Protein AF-A0A382LAE1-F1 (afdb_monomer_lite)

Organism: NCBI:txid408172

Radius of gyration: 25.92 Å; chains: 1; bounding box: 60×36×76 Å

Secondary structure (DSSP, 8-state):
----TT-----BPPPHHHHHHHHHHT-S---HHHHHHHHHHHHHHHHHHHHHHHHHHHHHHHHHHHHHTTT----TTTHHHHHHHHHHHHHHHHHHHHHHHHHHHHHHHHTTTTT---GGGTS--GGGG-HHHHHHHHTSHHHHHHHHHHHHHHHHHHHHHHHHHHHHHT-GGGTS---HHHHHHHHHHHHHHHHHHHHHHHHHHHHHHHHHHHHHHHHHH-B-HHHH-

Structure (mmCIF, N/CA/C/O backbone):
data_AF-A0A382LAE1-F1
#
_entry.id   AF-A0A382LAE1-F1
#
loop_
_atom_site.group_PDB
_atom_site.id
_atom_site.type_symbol
_atom_site.label_atom_id
_atom_site.label_alt_id
_atom_site.label_comp_id
_atom_site.label_asym_id
_atom_site.label_entity_id
_atom_site.label_seq_id
_atom_site.pdbx_PDB_ins_code
_atom_site.Cartn_x
_atom_site.Cartn_y
_atom_site.Cartn_z
_atom_site.occupancy
_atom_site.B_iso_or_equiv
_atom_site.auth_seq_id
_atom_site.auth_comp_id
_atom_site.auth_asym_id
_atom_site.auth_atom_id
_atom_site.pdbx_PDB_model_num
ATOM 1 N N . MET A 1 1 ? -14.286 -10.670 26.400 1.00 38.22 1 MET A N 1
ATOM 2 C CA . MET A 1 1 ? -15.029 -10.085 27.528 1.00 38.22 1 MET A CA 1
ATOM 3 C C . MET A 1 1 ? -14.146 -10.282 28.737 1.00 38.22 1 MET A C 1
ATOM 5 O O . MET A 1 1 ? -13.854 -11.423 29.058 1.00 38.22 1 MET A O 1
ATOM 9 N N . ALA A 1 2 ? -13.558 -9.203 29.247 1.00 36.34 2 ALA A N 1
ATOM 10 C CA . ALA A 1 2 ? -12.743 -9.267 30.450 1.00 36.34 2 ALA A CA 1
ATOM 11 C C . ALA A 1 2 ? -13.703 -9.162 31.636 1.00 36.34 2 ALA A C 1
ATOM 13 O O . ALA A 1 2 ? -14.324 -8.116 31.811 1.00 36.34 2 ALA A O 1
ATOM 14 N N . GLU A 1 3 ? -13.867 -10.259 32.371 1.00 34.28 3 GLU A N 1
ATOM 15 C CA . GLU A 1 3 ? -14.441 -10.235 33.714 1.00 34.28 3 GLU A CA 1
ATOM 16 C C . GLU A 1 3 ? -13.565 -9.306 34.562 1.00 34.28 3 GLU A C 1
ATOM 18 O O . GLU A 1 3 ? -12.374 -9.552 34.754 1.00 34.28 3 GLU A O 1
ATOM 23 N N . SER A 1 4 ? -14.131 -8.178 34.979 1.00 37.47 4 SER A N 1
ATOM 24 C CA . SER A 1 4 ? -13.584 -7.343 36.040 1.00 37.47 4 SER A CA 1
ATOM 25 C C . SER A 1 4 ? -13.563 -8.162 37.334 1.00 37.47 4 SER A C 1
ATOM 27 O O . SER A 1 4 ? -14.533 -8.854 37.638 1.00 37.47 4 SER A O 1
ATOM 29 N N . GLU A 1 5 ? -12.492 -8.038 38.123 1.00 44.88 5 GLU A N 1
ATOM 30 C CA . GLU A 1 5 ? -12.292 -8.689 39.435 1.00 44.88 5 GLU A CA 1
ATOM 31 C C . GLU A 1 5 ? -13.383 -8.364 40.489 1.00 44.88 5 GLU A C 1
ATOM 33 O O . GLU A 1 5 ? -13.309 -8.830 41.622 1.00 44.88 5 GLU A O 1
ATOM 38 N N . SER A 1 6 ? -14.428 -7.610 40.126 1.00 45.50 6 SER A N 1
ATOM 39 C CA . SER A 1 6 ? -15.572 -7.247 40.969 1.00 45.50 6 SER A CA 1
ATOM 40 C C . SER A 1 6 ? -16.949 -7.643 40.410 1.00 45.50 6 SER A C 1
ATOM 42 O O . SER A 1 6 ? -17.958 -7.330 41.038 1.00 45.50 6 SER A O 1
ATOM 44 N N . GLY A 1 7 ? -17.044 -8.305 39.246 1.00 56.78 7 GLY A N 1
ATOM 45 C CA . GLY A 1 7 ? -18.327 -8.745 38.664 1.00 56.78 7 GLY A CA 1
ATOM 46 C C . GLY A 1 7 ? -19.319 -7.621 38.312 1.00 56.78 7 GLY A C 1
ATOM 47 O O . GLY A 1 7 ? -20.436 -7.903 37.885 1.00 56.78 7 GLY A O 1
ATOM 48 N N . GLN A 1 8 ? -18.937 -6.352 38.477 1.00 63.16 8 GLN A N 1
ATOM 49 C CA . GLN A 1 8 ? -19.762 -5.208 38.104 1.00 63.16 8 GLN A CA 1
ATOM 50 C C . GLN A 1 8 ? -19.624 -4.903 36.614 1.00 63.16 8 GLN A C 1
ATOM 52 O O . GLN A 1 8 ? -18.512 -4.766 36.091 1.00 63.16 8 GLN A O 1
ATOM 57 N N . GLU A 1 9 ? -20.770 -4.759 35.948 1.00 74.31 9 GLU A N 1
ATOM 58 C CA . GLU A 1 9 ? -20.835 -4.319 34.561 1.00 74.31 9 GLU A CA 1
ATOM 59 C C . GLU A 1 9 ? -20.343 -2.872 34.428 1.00 74.31 9 GLU A C 1
ATOM 61 O O . GLU A 1 9 ? -20.657 -1.992 35.231 1.00 74.31 9 GLU A O 1
ATOM 66 N N . LYS A 1 10 ? -19.541 -2.629 33.390 1.00 78.94 10 LYS A N 1
ATOM 67 C CA . LYS A 1 10 ? -19.091 -1.291 33.007 1.00 78.94 10 LYS A CA 1
ATOM 68 C C . LYS A 1 10 ? -20.228 -0.595 32.265 1.00 78.94 10 LYS A C 1
ATOM 70 O O . LYS A 1 10 ? -20.494 -0.947 31.118 1.00 78.94 10 LYS A O 1
ATOM 75 N N . THR A 1 11 ? -20.894 0.355 32.910 1.00 81.56 11 THR A N 1
ATOM 76 C CA . THR A 1 11 ? -22.046 1.085 32.347 1.00 81.56 11 THR A CA 1
ATOM 77 C C . THR A 1 11 ? -21.816 2.589 32.252 1.00 81.56 11 THR A C 1
ATOM 79 O O . THR A 1 11 ? -22.552 3.269 31.545 1.00 81.56 11 THR A O 1
ATOM 82 N N . GLU A 1 12 ? -20.804 3.117 32.940 1.00 85.44 12 GLU A N 1
ATOM 83 C CA . GLU A 1 12 ? -20.573 4.556 33.057 1.00 85.44 12 GLU A CA 1
ATOM 84 C C . GLU A 1 12 ? -19.637 5.077 31.963 1.00 85.44 12 GLU A C 1
ATOM 86 O O . GLU A 1 12 ? -18.689 4.402 31.541 1.00 85.44 12 GLU A O 1
ATOM 91 N N . MET A 1 13 ? -19.878 6.311 31.512 1.00 85.31 13 MET A N 1
ATOM 92 C CA . MET A 1 13 ? -19.036 6.955 30.502 1.00 85.31 13 MET A CA 1
ATOM 93 C C . MET A 1 13 ? -17.626 7.249 31.052 1.00 85.31 13 MET A C 1
ATOM 95 O O . MET A 1 13 ? -17.486 7.632 32.215 1.00 85.31 13 MET A O 1
ATOM 99 N N . PRO A 1 14 ? -16.564 7.101 30.235 1.00 86.31 14 PRO A N 1
ATOM 100 C CA . PRO A 1 14 ? -15.199 7.404 30.658 1.00 86.31 14 PRO A CA 1
ATOM 101 C C . PRO A 1 14 ? -15.016 8.888 30.992 1.00 86.31 14 PRO A C 1
ATOM 103 O O . PRO A 1 14 ? -15.446 9.768 30.248 1.00 86.31 14 PRO A O 1
ATOM 106 N N . THR A 1 15 ? -14.317 9.175 32.092 1.00 88.31 15 THR A N 1
ATOM 107 C CA . THR A 1 15 ? -13.939 10.543 32.466 1.00 88.31 15 THR A CA 1
ATOM 108 C C . THR A 1 15 ? -12.831 11.070 31.542 1.00 88.31 15 THR A C 1
ATOM 110 O O . THR A 1 15 ? -12.072 10.274 30.975 1.00 88.31 15 THR A O 1
ATOM 113 N N . PRO A 1 16 ? -12.650 12.403 31.422 1.00 86.38 16 PRO A N 1
ATOM 114 C CA . PRO A 1 16 ? -11.560 12.984 30.630 1.00 86.38 16 PRO A CA 1
ATOM 115 C C . PRO A 1 16 ? -10.176 12.465 31.038 1.00 86.38 16 PRO A C 1
ATOM 117 O O . PRO A 1 16 ? -9.337 12.195 30.181 1.00 86.38 16 PRO A O 1
ATOM 120 N N . LYS A 1 17 ? -9.966 12.252 32.344 1.00 85.31 17 LYS A N 1
ATOM 121 C CA . LYS A 1 17 ? -8.725 11.694 32.890 1.00 85.31 17 LYS A CA 1
ATOM 122 C C . LYS A 1 17 ? -8.475 10.266 32.394 1.00 85.31 17 LYS A C 1
ATOM 124 O O . LYS A 1 17 ? -7.379 9.974 31.931 1.00 85.31 17 LYS A O 1
ATOM 129 N N . ARG A 1 18 ? -9.496 9.400 32.401 1.00 84.25 18 ARG A N 1
ATOM 130 C CA . ARG A 1 18 ? -9.374 8.032 31.875 1.00 84.25 18 ARG A CA 1
ATOM 131 C C . ARG A 1 18 ? -9.114 8.010 30.374 1.00 84.25 18 ARG A C 1
ATOM 133 O O . ARG A 1 18 ? -8.294 7.222 29.919 1.00 84.25 18 ARG A O 1
ATOM 140 N N . LEU A 1 19 ? -9.781 8.867 29.598 1.00 84.69 19 LEU A N 1
ATOM 141 C CA . LEU A 1 19 ? -9.508 8.979 28.161 1.00 84.69 19 LEU A CA 1
ATOM 142 C C . LEU A 1 19 ? -8.048 9.369 27.908 1.00 84.69 19 LEU A C 1
ATOM 144 O O . LEU A 1 19 ? -7.397 8.761 27.062 1.00 84.69 19 LEU A O 1
ATOM 148 N N . GLN A 1 20 ? -7.518 10.322 28.674 1.00 83.50 20 GLN A N 1
ATOM 149 C CA . GLN A 1 20 ? -6.115 10.715 28.582 1.00 83.50 20 GLN A CA 1
ATOM 150 C C . GLN A 1 20 ? -5.169 9.566 28.962 1.00 83.50 20 GLN A C 1
ATOM 152 O O . GLN A 1 20 ? -4.228 9.292 28.223 1.00 83.50 20 GLN A O 1
ATOM 157 N N . GLU A 1 21 ? -5.442 8.837 30.046 1.00 84.50 21 GLU A N 1
ATOM 158 C CA . GLU A 1 21 ? -4.648 7.668 30.456 1.00 84.50 21 GLU A CA 1
ATOM 159 C C . GLU A 1 21 ? -4.665 6.548 29.403 1.00 84.50 21 GLU A C 1
ATOM 161 O O . GLU A 1 21 ? -3.624 5.959 29.096 1.00 84.50 21 GLU A O 1
ATOM 166 N N . LEU A 1 22 ? -5.825 6.276 28.796 1.00 83.31 22 LEU A N 1
ATOM 167 C CA . LEU A 1 22 ? -5.959 5.311 27.704 1.00 83.31 22 LEU A CA 1
ATOM 168 C C . LEU A 1 22 ? -5.118 5.739 26.496 1.00 83.31 22 LEU A C 1
ATOM 170 O O . LEU A 1 22 ? -4.340 4.933 25.982 1.00 83.31 22 LEU A O 1
ATOM 174 N N . MET A 1 23 ? -5.170 7.014 26.109 1.00 80.75 23 MET A N 1
ATOM 175 C CA . MET A 1 23 ? -4.336 7.553 25.030 1.00 80.75 23 MET A CA 1
ATOM 176 C C . MET A 1 23 ? -2.832 7.486 25.357 1.00 80.75 23 MET A C 1
ATOM 178 O O . MET A 1 23 ? -2.045 7.016 24.533 1.00 80.75 23 MET A O 1
ATOM 182 N N . GLU A 1 24 ? -2.425 7.848 26.577 1.00 81.56 24 GLU A N 1
ATOM 183 C CA . GLU A 1 24 ? -1.039 7.741 27.067 1.00 81.56 24 GLU A CA 1
ATOM 184 C C . GLU A 1 24 ? -0.532 6.300 27.181 1.00 81.56 24 GLU A C 1
ATOM 186 O O . GLU A 1 24 ? 0.678 6.066 27.191 1.00 81.56 24 GLU A O 1
ATOM 191 N N . SER A 1 25 ? -1.435 5.327 27.280 1.00 78.88 25 SER A N 1
ATOM 192 C CA . SER A 1 25 ? -1.111 3.898 27.246 1.00 78.88 25 SER A CA 1
ATOM 193 C C . SER A 1 25 ? -1.121 3.307 25.827 1.00 78.88 25 SER A C 1
ATOM 195 O O . SER A 1 25 ? -0.697 2.165 25.631 1.00 78.88 25 SER A O 1
ATOM 197 N N . GLY A 1 26 ? -1.558 4.087 24.830 1.00 79.12 26 GLY A N 1
ATOM 198 C CA . GLY A 1 26 ? -1.634 3.697 23.419 1.00 79.12 26 GLY A CA 1
ATOM 199 C C . GLY A 1 26 ? -2.894 2.907 23.081 1.00 79.12 26 GLY A C 1
ATOM 200 O O . GLY A 1 26 ? -2.942 2.224 22.058 1.00 79.12 26 GLY A O 1
ATOM 201 N N . GLN A 1 27 ? -3.899 2.965 23.952 1.00 79.88 27 GLN A N 1
ATOM 202 C CA . GLN A 1 27 ? -5.186 2.318 23.773 1.00 79.88 27 GLN A CA 1
ATOM 203 C C . GLN A 1 27 ? -6.148 3.293 23.089 1.00 79.88 27 GLN A C 1
ATOM 205 O O . GLN A 1 27 ? -6.765 4.149 23.717 1.00 79.88 27 GLN A O 1
ATOM 210 N N . PHE A 1 28 ? -6.238 3.167 21.770 1.00 81.38 28 PHE A N 1
ATOM 211 C CA . PHE A 1 28 ? -7.168 3.899 20.916 1.00 81.38 28 PHE A CA 1
ATOM 212 C C . PHE A 1 28 ? -7.685 2.981 19.805 1.00 81.38 28 PHE A C 1
ATOM 214 O O . PHE A 1 28 ? -7.092 1.936 19.515 1.00 81.38 28 PHE A O 1
ATOM 221 N N . ALA A 1 29 ? -8.790 3.373 19.168 1.00 80.94 29 ALA A N 1
ATOM 222 C CA . ALA A 1 29 ? -9.348 2.645 18.037 1.00 80.94 29 ALA A CA 1
ATOM 223 C C . ALA A 1 29 ? -8.331 2.598 16.884 1.00 80.94 29 ALA A C 1
ATOM 225 O O . ALA A 1 29 ? -8.033 3.619 16.263 1.00 80.94 29 ALA A O 1
ATOM 226 N N . LYS A 1 30 ? -7.796 1.405 16.606 1.00 82.44 30 LYS A N 1
ATOM 227 C CA . LYS A 1 30 ? -6.840 1.173 15.523 1.00 82.44 30 LYS A CA 1
ATOM 228 C C . LYS A 1 30 ? -7.378 0.114 14.566 1.00 82.44 30 LYS A C 1
ATOM 230 O O . LYS A 1 30 ? -7.494 -1.056 14.928 1.00 82.44 30 LYS A O 1
ATOM 235 N N . SER A 1 31 ? -7.674 0.534 13.343 1.00 88.25 31 SER A N 1
ATOM 236 C CA . SER A 1 31 ? -8.014 -0.330 12.220 1.00 88.25 31 SER A CA 1
ATOM 237 C C . SER A 1 31 ? -6.754 -0.639 11.398 1.00 88.25 31 SER A C 1
ATOM 239 O O . SER A 1 31 ? -6.125 0.279 10.856 1.00 88.25 31 SER A O 1
ATOM 241 N N . PRO A 1 32 ? -6.359 -1.919 11.268 1.00 86.12 32 PRO A N 1
ATOM 242 C CA . PRO A 1 32 ? -5.283 -2.301 10.355 1.00 86.12 32 PRO A CA 1
ATOM 243 C C . PRO A 1 32 ? -5.644 -2.011 8.889 1.00 86.12 32 PRO A C 1
ATOM 245 O O . PRO A 1 32 ? -4.761 -1.712 8.091 1.00 86.12 32 PRO A O 1
ATOM 248 N N . GLU A 1 33 ? -6.932 -2.034 8.543 1.00 92.25 33 GLU A N 1
ATOM 249 C CA . GLU A 1 33 ? -7.405 -1.860 7.166 1.00 92.25 33 GLU A CA 1
ATOM 250 C C . GLU A 1 33 ? -7.222 -0.429 6.657 1.00 92.25 33 GLU A C 1
ATOM 252 O O . GLU A 1 33 ? -6.882 -0.233 5.491 1.00 92.25 33 GLU A O 1
ATOM 257 N N . ILE A 1 34 ? -7.345 0.572 7.537 1.00 92.62 34 ILE A N 1
ATOM 258 C CA . ILE A 1 34 ? -7.019 1.966 7.200 1.00 92.62 34 ILE A CA 1
ATOM 259 C C . ILE A 1 34 ? -5.576 2.075 6.702 1.00 92.62 34 ILE A C 1
ATOM 261 O O . ILE A 1 34 ? -5.315 2.738 5.700 1.00 92.62 34 ILE A O 1
ATOM 265 N N . GLN A 1 35 ? -4.629 1.406 7.365 1.00 92.19 35 GLN A N 1
ATOM 266 C CA . GLN A 1 35 ? -3.222 1.472 6.972 1.00 92.19 35 GLN A CA 1
ATOM 267 C C . GLN A 1 35 ? -3.000 0.872 5.577 1.00 92.19 35 GLN A C 1
ATOM 269 O O . GLN A 1 35 ? -2.258 1.441 4.776 1.00 92.19 35 GLN A O 1
ATOM 274 N N . THR A 1 36 ? -3.690 -0.225 5.260 1.00 93.19 36 THR A N 1
ATOM 275 C CA . THR A 1 36 ? -3.665 -0.832 3.924 1.00 93.19 36 THR A CA 1
ATOM 276 C C . THR A 1 36 ? -4.250 0.101 2.862 1.00 93.19 36 THR A C 1
ATOM 278 O O . THR A 1 36 ? -3.655 0.252 1.797 1.00 93.19 36 THR A O 1
ATOM 281 N N . VAL A 1 37 ? -5.368 0.781 3.149 1.00 95.50 37 VAL A N 1
ATOM 282 C CA . VAL A 1 37 ? -5.977 1.765 2.233 1.00 95.50 37 VAL A CA 1
ATOM 283 C C . VAL A 1 37 ? -5.017 2.910 1.926 1.00 95.50 37 VAL A C 1
ATOM 285 O O . VAL A 1 37 ? -4.823 3.238 0.757 1.00 95.50 37 VAL A O 1
ATOM 288 N N . PHE A 1 38 ? -4.379 3.491 2.946 1.00 95.00 38 PHE A N 1
ATOM 289 C CA . PHE A 1 38 ? -3.389 4.552 2.736 1.00 95.00 38 PHE A CA 1
ATOM 290 C C . PHE A 1 38 ? -2.202 4.064 1.906 1.00 95.00 38 PHE A C 1
ATOM 292 O O . PHE A 1 38 ? -1.750 4.784 1.019 1.00 95.00 38 PHE A O 1
ATOM 299 N N . LEU A 1 39 ? -1.712 2.845 2.155 1.00 94.75 39 LEU A N 1
ATOM 300 C CA . LEU A 1 39 ? -0.584 2.279 1.415 1.00 94.75 39 LEU A CA 1
ATOM 301 C C . LEU A 1 39 ? -0.911 2.086 -0.068 1.00 94.75 39 LEU A C 1
ATOM 303 O O . LEU A 1 39 ? -0.150 2.535 -0.923 1.00 94.75 39 LEU A O 1
ATOM 307 N N . ILE A 1 40 ? -2.054 1.467 -0.373 1.00 94.62 40 ILE A N 1
ATOM 308 C CA . ILE A 1 40 ? -2.496 1.251 -1.756 1.00 94.62 40 ILE A CA 1
ATOM 309 C C . ILE A 1 40 ? -2.797 2.595 -2.430 1.00 94.62 40 ILE A C 1
ATOM 311 O O . ILE A 1 40 ? -2.360 2.823 -3.553 1.00 94.62 40 ILE A O 1
ATOM 315 N N . GLY A 1 41 ? -3.496 3.504 -1.744 1.00 95.12 41 GLY A N 1
ATOM 316 C CA . GLY A 1 41 ? -3.880 4.809 -2.284 1.00 95.12 41 GLY A CA 1
ATOM 317 C C . GLY A 1 41 ? -2.682 5.701 -2.607 1.00 95.12 41 GLY A C 1
ATOM 318 O O . GLY A 1 41 ? -2.582 6.218 -3.718 1.00 95.12 41 GLY A O 1
ATOM 319 N N . MET A 1 42 ? -1.735 5.839 -1.677 1.00 94.50 42 MET A N 1
ATOM 320 C CA . MET A 1 42 ? -0.508 6.608 -1.915 1.00 94.50 42 MET A CA 1
ATOM 321 C C . MET A 1 42 ? 0.406 5.926 -2.929 1.00 94.50 42 MET A C 1
ATOM 323 O O . MET A 1 42 ? 1.033 6.618 -3.725 1.00 94.50 42 MET A O 1
ATOM 327 N N . GLY A 1 43 ? 0.478 4.591 -2.926 1.00 92.69 43 GLY A N 1
ATOM 328 C CA . GLY A 1 43 ? 1.223 3.835 -3.930 1.00 92.69 43 GLY A CA 1
ATOM 329 C C . GLY A 1 43 ? 0.676 4.075 -5.336 1.00 92.69 43 GLY A C 1
ATOM 330 O O . GLY A 1 43 ? 1.440 4.375 -6.249 1.00 92.69 43 GLY A O 1
ATOM 331 N N . LEU A 1 44 ? -0.649 4.034 -5.495 1.00 93.06 44 LEU A N 1
ATOM 332 C CA . LEU A 1 44 ? -1.324 4.334 -6.754 1.00 93.06 44 LEU A CA 1
ATOM 333 C C . LEU A 1 44 ? -1.103 5.788 -7.188 1.00 93.06 44 LEU A C 1
ATOM 335 O O . LEU A 1 44 ? -0.782 6.034 -8.348 1.00 93.06 44 LEU A O 1
ATOM 339 N N . LEU A 1 45 ? -1.239 6.752 -6.276 1.00 93.75 45 LEU A N 1
ATOM 340 C CA . LEU A 1 45 ? -0.999 8.168 -6.567 1.00 93.75 45 LEU A CA 1
ATOM 341 C C . LEU A 1 45 ? 0.456 8.409 -6.991 1.00 93.75 45 LEU A C 1
ATOM 343 O O . LEU A 1 45 ? 0.705 9.034 -8.018 1.00 93.75 45 LEU A O 1
ATOM 347 N N . ALA A 1 46 ? 1.419 7.863 -6.245 1.00 92.62 46 ALA A N 1
ATOM 348 C CA . ALA A 1 46 ? 2.836 7.981 -6.571 1.00 92.62 46 ALA A CA 1
ATOM 349 C C . ALA A 1 46 ? 3.146 7.350 -7.934 1.00 92.62 46 ALA A C 1
ATOM 351 O O . ALA A 1 46 ? 3.793 7.984 -8.764 1.00 92.62 46 ALA A O 1
ATOM 352 N N . LEU A 1 47 ? 2.646 6.137 -8.194 1.00 90.06 47 LEU A N 1
ATOM 353 C CA . LEU A 1 47 ? 2.843 5.455 -9.472 1.00 90.06 47 LEU A CA 1
ATOM 354 C C . LEU A 1 47 ? 2.216 6.224 -10.630 1.00 90.06 47 LEU A C 1
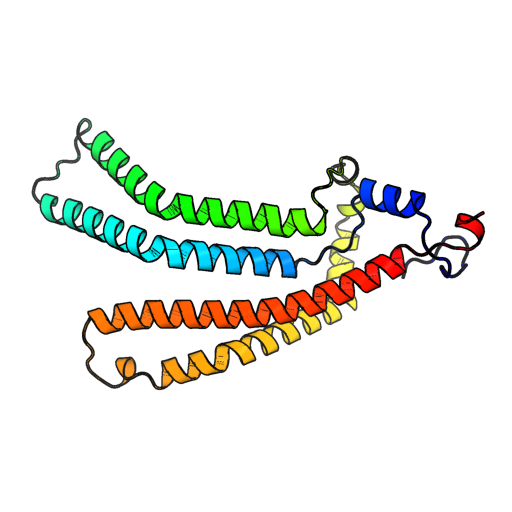ATOM 356 O O . LEU A 1 47 ? 2.896 6.456 -11.618 1.00 90.06 47 LEU A O 1
ATOM 360 N N . THR A 1 48 ? 0.961 6.656 -10.520 1.00 90.94 48 THR A N 1
ATOM 361 C CA . THR A 1 48 ? 0.263 7.367 -11.607 1.00 90.94 48 THR A CA 1
ATOM 362 C C . THR A 1 48 ? 0.916 8.706 -11.940 1.00 90.94 48 THR A C 1
ATOM 364 O O . THR A 1 48 ? 1.119 9.005 -13.115 1.00 90.94 48 THR A O 1
ATOM 367 N N . MET A 1 49 ? 1.325 9.484 -10.932 1.00 92.56 49 MET A N 1
ATOM 368 C CA . MET A 1 49 ? 2.018 10.758 -11.154 1.00 92.56 49 MET A CA 1
ATOM 369 C C . MET A 1 49 ? 3.439 10.572 -11.700 1.00 92.56 49 MET A C 1
ATOM 371 O O . MET A 1 49 ? 3.900 11.388 -12.495 1.00 92.56 49 MET A O 1
ATOM 375 N N . MET A 1 50 ? 4.143 9.517 -11.283 1.00 93.19 50 MET A N 1
ATOM 376 C CA . MET A 1 50 ? 5.540 9.278 -11.665 1.00 93.19 50 MET A CA 1
ATOM 377 C C . MET A 1 50 ? 5.700 8.390 -12.894 1.00 93.19 50 MET A C 1
ATOM 379 O O . MET A 1 50 ? 6.798 8.341 -13.443 1.00 93.19 50 MET A O 1
ATOM 383 N N . MET A 1 51 ? 4.642 7.725 -13.367 1.00 89.81 51 MET A N 1
ATOM 384 C CA . MET A 1 51 ? 4.702 6.805 -14.508 1.00 89.81 51 MET A CA 1
ATOM 385 C C . MET A 1 51 ? 5.342 7.438 -15.754 1.00 89.81 51 MET A C 1
ATOM 387 O O . MET A 1 51 ? 6.230 6.805 -16.326 1.00 89.81 51 MET A O 1
ATOM 391 N N . PRO A 1 52 ? 4.999 8.679 -16.169 1.00 91.19 52 PRO A N 1
ATOM 392 C CA . PRO A 1 52 ? 5.634 9.296 -17.337 1.00 91.19 52 PRO A CA 1
ATOM 393 C C . PRO A 1 52 ? 7.146 9.498 -17.146 1.00 91.19 52 PRO A C 1
ATOM 395 O O . PRO A 1 52 ? 7.944 9.240 -18.052 1.00 91.19 52 PRO A O 1
ATOM 398 N N . THR A 1 53 ? 7.560 9.908 -15.946 1.00 93.88 53 THR A N 1
ATOM 399 C CA . THR A 1 53 ? 8.972 10.085 -15.583 1.00 93.88 53 THR A CA 1
ATOM 400 C C . THR A 1 53 ? 9.704 8.747 -15.546 1.00 93.88 53 THR A C 1
ATOM 402 O O . THR A 1 53 ? 10.774 8.621 -16.133 1.00 93.88 53 THR A O 1
ATOM 405 N N . ILE A 1 54 ? 9.118 7.724 -14.922 1.00 92.31 54 ILE A N 1
ATOM 406 C CA . ILE A 1 54 ? 9.673 6.366 -14.865 1.00 92.31 54 ILE A CA 1
ATOM 407 C C . ILE A 1 54 ? 9.859 5.816 -16.281 1.00 92.31 54 ILE A C 1
ATOM 409 O O . ILE A 1 54 ? 10.954 5.385 -16.631 1.00 92.31 54 ILE A O 1
ATOM 413 N N . MET A 1 55 ? 8.827 5.892 -17.126 1.00 90.00 55 MET A N 1
ATOM 414 C CA . MET A 1 55 ? 8.874 5.401 -18.507 1.00 90.00 55 MET A CA 1
ATOM 415 C C . MET A 1 55 ? 9.913 6.136 -19.351 1.00 90.00 55 MET A C 1
ATOM 417 O O . MET A 1 55 ? 10.691 5.499 -20.061 1.00 90.00 55 MET A O 1
ATOM 421 N N . SER A 1 56 ? 9.962 7.468 -19.271 1.00 93.81 56 SER A N 1
ATOM 422 C CA . SER A 1 56 ? 10.939 8.260 -20.025 1.00 93.81 56 SER A CA 1
ATOM 423 C C . SER A 1 56 ? 12.372 7.987 -19.570 1.00 93.81 56 SER A C 1
ATOM 425 O O . SER A 1 56 ? 13.240 7.752 -20.410 1.00 93.81 56 SER A O 1
ATOM 427 N N . THR A 1 57 ? 12.614 7.927 -18.259 1.00 94.69 57 THR A N 1
ATOM 428 C CA . THR A 1 57 ? 13.950 7.683 -17.699 1.00 94.69 57 THR A CA 1
ATOM 429 C C . THR A 1 57 ? 14.405 6.261 -18.031 1.00 94.69 57 THR A C 1
ATOM 431 O O . THR A 1 57 ? 15.526 6.069 -18.499 1.00 94.69 57 THR A O 1
ATOM 434 N N . PHE A 1 58 ? 13.509 5.272 -17.920 1.00 91.69 58 PHE A N 1
ATOM 435 C CA . PHE A 1 58 ? 13.785 3.882 -18.295 1.00 91.69 58 PHE A CA 1
ATOM 436 C C . PHE A 1 58 ? 14.092 3.742 -19.781 1.00 91.69 58 PHE A C 1
ATOM 438 O O . PHE A 1 58 ? 15.076 3.103 -20.150 1.00 91.69 58 PHE A O 1
ATOM 445 N N . ARG A 1 59 ? 13.308 4.400 -20.641 1.00 92.44 59 ARG A N 1
ATOM 446 C CA . ARG A 1 59 ? 13.545 4.420 -22.087 1.00 92.44 59 ARG A CA 1
ATOM 447 C C . ARG A 1 59 ? 14.902 5.031 -22.432 1.00 92.44 59 ARG A C 1
ATOM 449 O O . ARG A 1 59 ? 15.634 4.438 -23.220 1.00 92.44 59 ARG A O 1
ATOM 456 N N . ILE A 1 60 ? 15.236 6.192 -21.865 1.00 94.00 60 ILE A N 1
ATOM 457 C CA . ILE A 1 60 ? 16.513 6.883 -22.116 1.00 94.00 60 ILE A CA 1
ATOM 458 C C . ILE A 1 60 ? 17.682 6.021 -21.639 1.00 94.00 60 ILE A C 1
ATOM 460 O O . ILE A 1 60 ? 18.653 5.843 -22.372 1.00 94.00 60 ILE A O 1
ATOM 464 N N . TYR A 1 61 ? 17.573 5.445 -20.441 1.00 93.44 61 TYR A N 1
ATOM 465 C CA . TYR A 1 61 ? 18.607 4.585 -19.879 1.00 93.44 61 TYR A CA 1
ATOM 466 C C . TYR A 1 61 ? 18.828 3.332 -20.736 1.00 93.44 61 TYR A C 1
ATOM 468 O O . TYR A 1 61 ? 19.960 3.050 -21.124 1.00 93.44 61 TYR A O 1
ATOM 476 N N . MET A 1 62 ? 17.759 2.628 -21.120 1.00 92.00 62 MET A N 1
ATOM 477 C CA . MET A 1 62 ? 17.851 1.465 -22.009 1.00 92.00 62 MET A CA 1
ATOM 478 C C . MET A 1 62 ? 18.448 1.827 -23.369 1.00 92.00 62 MET A C 1
ATOM 480 O O . MET A 1 62 ? 19.371 1.155 -23.822 1.00 92.00 62 MET A O 1
ATOM 484 N N . ALA A 1 63 ? 17.987 2.907 -24.007 1.00 93.25 63 ALA A N 1
ATOM 485 C CA . ALA A 1 63 ? 18.537 3.356 -25.286 1.00 93.25 63 ALA A CA 1
ATOM 486 C C . ALA A 1 63 ? 20.034 3.698 -25.184 1.00 93.25 63 ALA A C 1
ATOM 488 O O . ALA A 1 63 ? 20.812 3.354 -26.074 1.00 93.25 63 ALA A O 1
ATOM 489 N N . SER A 1 64 ? 20.453 4.326 -24.083 1.00 90.12 64 SER A N 1
ATOM 490 C CA . SER A 1 64 ? 21.860 4.631 -23.806 1.00 90.12 64 SER A CA 1
ATOM 491 C C . SER A 1 64 ? 22.707 3.358 -23.703 1.00 90.12 64 SER A C 1
ATOM 493 O O . SER A 1 64 ? 23.721 3.239 -24.386 1.00 90.12 64 SER A O 1
ATOM 495 N N . ILE A 1 65 ? 22.250 2.361 -22.938 1.00 89.19 65 ILE A N 1
ATOM 496 C CA . ILE A 1 65 ? 22.956 1.080 -22.795 1.00 89.19 65 ILE A CA 1
ATOM 497 C C . ILE A 1 65 ? 23.016 0.326 -24.129 1.00 89.19 65 ILE A C 1
ATOM 499 O O . ILE A 1 65 ? 24.097 -0.080 -24.553 1.00 89.19 65 ILE A O 1
ATOM 503 N N . PHE A 1 66 ? 21.888 0.176 -24.829 1.00 90.19 66 PHE A N 1
ATOM 504 C CA . PHE A 1 66 ? 21.842 -0.575 -26.086 1.00 90.19 66 PHE A CA 1
ATOM 505 C C . PHE A 1 66 ? 22.613 0.098 -27.225 1.00 90.19 66 PHE A C 1
ATOM 507 O O . PHE A 1 66 ? 23.218 -0.599 -28.034 1.00 90.19 66 PHE A O 1
ATOM 514 N N . SER A 1 67 ? 22.647 1.432 -27.281 1.00 90.31 67 SER A N 1
ATOM 515 C CA . SER A 1 67 ? 23.441 2.151 -28.291 1.00 90.31 67 SER A CA 1
ATOM 516 C C . SER A 1 67 ? 24.949 1.999 -28.087 1.00 90.31 67 SER A C 1
ATOM 518 O O . SER A 1 67 ? 25.706 2.050 -29.052 1.00 90.31 67 SER A O 1
ATOM 520 N N . GLN A 1 68 ? 25.387 1.769 -26.849 1.00 85.81 68 GLN A N 1
ATOM 521 C CA . GLN A 1 68 ? 26.799 1.645 -26.498 1.00 85.81 68 GLN A CA 1
ATOM 522 C C . GLN A 1 68 ? 27.253 0.189 -26.382 1.00 85.81 68 GLN A C 1
ATOM 524 O O . GLN A 1 68 ? 28.430 -0.044 -26.134 1.00 85.81 68 GLN A O 1
ATOM 529 N N . LEU A 1 69 ? 26.372 -0.798 -26.587 1.00 82.94 69 LEU A N 1
ATOM 530 C CA . LEU A 1 69 ? 26.654 -2.211 -26.296 1.00 82.94 69 LEU A CA 1
ATOM 531 C C . LEU A 1 69 ? 27.933 -2.739 -26.974 1.00 82.94 69 LEU A C 1
ATOM 533 O O . LEU A 1 69 ? 28.643 -3.553 -26.396 1.00 82.94 69 LEU A O 1
ATOM 537 N N . ALA A 1 70 ? 28.235 -2.258 -28.184 1.00 81.44 70 ALA A N 1
ATOM 538 C CA . ALA A 1 70 ? 29.419 -2.657 -28.948 1.00 81.44 70 ALA A CA 1
ATOM 539 C C . ALA A 1 70 ? 30.723 -1.979 -28.483 1.00 81.44 70 ALA A C 1
ATOM 541 O O . ALA A 1 70 ? 31.811 -2.476 -28.764 1.00 81.44 70 ALA A O 1
ATOM 542 N N . THR A 1 71 ? 30.627 -0.840 -27.796 1.00 79.75 71 THR A N 1
ATOM 543 C CA . THR A 1 71 ? 31.767 -0.005 -27.378 1.00 79.75 71 THR A CA 1
ATOM 544 C C . THR A 1 71 ? 31.956 0.040 -25.865 1.00 79.75 71 THR A C 1
ATOM 546 O O . THR A 1 71 ? 32.949 0.581 -25.382 1.00 79.75 71 THR A O 1
ATOM 549 N N . LEU A 1 72 ? 30.999 -0.492 -25.104 1.00 75.06 72 LEU A N 1
ATOM 550 C CA . LEU A 1 72 ? 30.984 -0.451 -23.651 1.00 75.06 72 LEU A CA 1
ATOM 551 C C . LEU A 1 72 ? 32.042 -1.414 -23.108 1.00 75.06 72 LEU A C 1
ATOM 553 O O . LEU A 1 72 ? 31.847 -2.625 -23.051 1.00 75.06 72 LEU A O 1
ATOM 557 N N . GLN A 1 73 ? 33.186 -0.859 -22.715 1.00 74.12 73 GLN A N 1
ATOM 558 C CA . GLN A 1 73 ? 34.223 -1.600 -22.011 1.00 74.12 73 GLN A CA 1
ATOM 559 C C . GLN A 1 73 ? 34.013 -1.450 -20.507 1.00 74.12 73 GLN A C 1
ATOM 561 O O . GLN A 1 73 ? 34.117 -0.353 -19.957 1.00 74.12 73 GLN A O 1
ATOM 566 N N . VAL A 1 74 ? 33.719 -2.561 -19.831 1.00 75.62 74 VAL A N 1
ATOM 567 C CA . VAL A 1 74 ? 33.625 -2.597 -18.368 1.00 75.62 74 VAL A CA 1
ATOM 568 C C . VAL A 1 74 ? 35.043 -2.623 -17.796 1.00 75.62 74 VAL A C 1
ATOM 570 O O . VAL A 1 74 ? 35.584 -3.675 -17.465 1.00 75.62 74 VAL A O 1
ATOM 573 N N . THR A 1 75 ? 35.674 -1.453 -17.747 1.00 82.81 75 THR A N 1
ATOM 574 C CA . THR A 1 75 ? 36.973 -1.236 -17.100 1.00 82.81 75 THR A CA 1
ATOM 575 C C . THR A 1 75 ? 36.781 -0.748 -15.665 1.00 82.81 75 THR A C 1
ATOM 577 O O . THR A 1 75 ? 35.711 -0.252 -15.301 1.00 82.81 75 THR A O 1
ATOM 580 N N . SER A 1 76 ? 37.828 -0.855 -14.844 1.00 77.94 76 SER A N 1
ATOM 581 C CA . SER A 1 76 ? 37.848 -0.316 -13.475 1.00 77.94 76 SER A CA 1
ATOM 582 C C . SER A 1 76 ? 37.519 1.179 -13.419 1.00 77.94 76 SER A C 1
ATOM 584 O O . SER A 1 76 ? 36.897 1.624 -12.459 1.00 77.94 76 SER A O 1
ATOM 586 N N . ASP A 1 77 ? 37.865 1.925 -14.470 1.00 78.75 77 ASP A N 1
ATOM 587 C CA . ASP A 1 77 ? 37.646 3.372 -14.549 1.00 78.75 77 ASP A CA 1
ATOM 588 C C . ASP A 1 77 ? 36.252 3.726 -15.098 1.00 78.75 77 ASP A C 1
ATOM 590 O O . ASP A 1 77 ? 35.659 4.730 -14.709 1.00 78.75 77 ASP A O 1
ATOM 594 N N . GLY A 1 78 ? 35.684 2.888 -15.975 1.00 79.62 78 GLY A N 1
ATOM 595 C CA . GLY A 1 78 ? 34.350 3.095 -16.553 1.00 79.62 78 GLY A CA 1
ATOM 596 C C . GLY A 1 78 ? 33.201 2.608 -15.664 1.00 79.62 78 GLY A C 1
ATOM 597 O O . GLY A 1 78 ? 32.098 3.161 -15.702 1.00 79.62 78 GLY A O 1
ATOM 598 N N . PHE A 1 79 ? 33.449 1.596 -14.828 1.00 85.69 79 PHE A N 1
ATOM 599 C CA . PHE A 1 79 ? 32.427 0.995 -13.969 1.00 85.69 79 PHE A CA 1
ATOM 600 C C . PHE A 1 79 ? 31.764 1.987 -12.991 1.00 85.69 79 PHE A C 1
ATOM 602 O O . PHE A 1 79 ? 30.532 1.989 -12.927 1.00 85.69 79 PHE A O 1
ATOM 609 N N . PRO A 1 80 ? 32.495 2.873 -12.278 1.00 89.44 80 PRO A N 1
ATOM 610 C CA . PRO A 1 80 ? 31.878 3.847 -11.377 1.00 89.44 80 PRO A CA 1
ATOM 611 C C . PRO A 1 80 ? 30.862 4.761 -12.071 1.00 89.44 80 PRO A C 1
ATOM 613 O O . PRO A 1 80 ? 29.809 5.051 -11.505 1.00 89.44 80 PRO A O 1
ATOM 616 N N . HIS A 1 81 ? 31.129 5.171 -13.314 1.00 86.19 81 HIS A N 1
ATOM 617 C CA . HIS A 1 81 ? 30.211 6.006 -14.090 1.00 86.19 81 HIS A CA 1
ATOM 618 C C . HIS A 1 81 ? 28.941 5.251 -14.494 1.00 86.19 81 HIS A C 1
ATOM 620 O O . HIS A 1 81 ? 27.834 5.772 -14.339 1.00 86.19 81 HIS A O 1
ATOM 626 N N . LEU A 1 82 ? 29.075 4.005 -14.957 1.00 86.94 82 LEU A N 1
ATOM 627 C CA . LEU A 1 82 ? 27.927 3.148 -15.273 1.00 86.94 82 LEU A CA 1
ATOM 628 C C . LEU A 1 82 ? 27.066 2.886 -14.033 1.00 86.94 82 LEU A C 1
ATOM 630 O O . LEU A 1 82 ? 25.837 2.960 -14.099 1.00 86.94 82 LEU A O 1
ATOM 634 N N . PHE A 1 83 ? 27.710 2.640 -12.894 1.00 89.81 83 PHE A N 1
ATOM 635 C CA . PHE A 1 83 ? 27.038 2.412 -11.623 1.00 89.81 83 PHE A CA 1
ATOM 636 C C . PHE A 1 83 ? 26.327 3.669 -11.108 1.00 89.81 83 PHE A C 1
ATOM 638 O O . PHE A 1 83 ? 25.175 3.592 -10.688 1.00 89.81 83 PHE A O 1
ATOM 645 N N . ALA A 1 84 ? 26.953 4.845 -11.209 1.00 91.75 84 ALA A N 1
ATOM 646 C CA . ALA A 1 84 ? 26.321 6.115 -10.854 1.00 91.75 84 ALA A CA 1
ATOM 647 C C . ALA A 1 84 ? 25.099 6.421 -11.736 1.00 91.75 84 ALA A C 1
ATOM 649 O O . ALA A 1 84 ? 24.074 6.883 -11.231 1.00 91.75 84 ALA A O 1
ATOM 650 N N . ASN A 1 85 ? 25.171 6.123 -13.037 1.00 90.75 85 ASN A N 1
ATOM 651 C CA . ASN A 1 85 ? 24.034 6.263 -13.950 1.00 90.75 85 ASN A CA 1
ATOM 652 C C . ASN A 1 85 ? 22.898 5.298 -13.592 1.00 90.75 85 ASN A C 1
ATOM 654 O O . ASN A 1 85 ? 21.734 5.698 -13.590 1.00 90.75 85 ASN A O 1
ATOM 658 N N . PHE A 1 86 ? 23.225 4.052 -13.238 1.00 91.88 86 PHE A N 1
ATOM 659 C CA . PHE A 1 86 ? 22.247 3.083 -12.746 1.00 91.88 86 PHE A CA 1
ATOM 660 C C . PHE A 1 86 ? 21.588 3.545 -11.441 1.00 91.88 86 PHE A C 1
ATOM 662 O O . PHE A 1 86 ? 20.366 3.504 -11.336 1.00 91.88 86 PHE A O 1
ATOM 669 N N . ILE A 1 87 ? 22.366 4.032 -10.468 1.00 95.38 87 ILE A N 1
ATOM 670 C CA . ILE A 1 87 ? 21.830 4.548 -9.201 1.00 95.38 87 ILE A CA 1
ATOM 671 C C . ILE A 1 87 ? 20.922 5.750 -9.439 1.00 95.38 87 ILE A C 1
ATOM 673 O O . ILE A 1 87 ? 19.860 5.813 -8.830 1.00 95.38 87 ILE A O 1
ATOM 677 N N . ASN A 1 88 ? 21.300 6.687 -10.311 1.00 94.25 88 ASN A N 1
ATOM 678 C CA . ASN A 1 88 ? 20.438 7.824 -10.638 1.00 94.25 88 ASN A CA 1
ATOM 679 C C . ASN A 1 88 ? 19.122 7.350 -11.256 1.00 94.25 88 ASN A C 1
ATOM 681 O O . ASN A 1 88 ? 18.056 7.714 -10.774 1.00 94.25 88 ASN A O 1
ATOM 685 N N . MET A 1 89 ? 19.194 6.470 -12.255 1.00 94.75 89 MET A N 1
ATOM 686 C CA . MET A 1 89 ? 18.025 5.868 -12.893 1.00 94.75 89 MET A CA 1
ATOM 687 C C . MET A 1 89 ? 17.109 5.159 -11.877 1.00 94.75 89 MET A C 1
ATOM 689 O O . MET A 1 89 ? 15.906 5.427 -11.812 1.00 94.75 89 MET A O 1
ATOM 693 N N . ALA A 1 90 ? 17.678 4.277 -11.052 1.00 94.56 90 ALA A N 1
ATOM 694 C CA . ALA A 1 90 ? 16.954 3.543 -10.021 1.00 94.56 90 ALA A CA 1
ATOM 695 C C . ALA A 1 90 ? 16.381 4.486 -8.954 1.00 94.56 90 ALA A C 1
ATOM 697 O O . ALA A 1 90 ? 15.228 4.335 -8.561 1.00 94.56 90 ALA A O 1
ATOM 698 N N . GLY A 1 91 ? 17.150 5.486 -8.526 1.00 95.06 91 GLY A N 1
ATOM 699 C CA . GLY A 1 91 ? 16.748 6.496 -7.553 1.00 95.06 91 GLY A CA 1
ATOM 700 C C . GLY A 1 91 ? 15.571 7.329 -8.046 1.00 95.06 91 GLY A C 1
ATOM 701 O O . GLY A 1 91 ? 14.575 7.438 -7.338 1.00 95.06 91 GLY A O 1
ATOM 702 N N . THR A 1 92 ? 15.625 7.839 -9.278 1.00 93.56 92 THR A N 1
ATOM 703 C CA . THR A 1 92 ? 14.518 8.583 -9.898 1.00 93.56 92 THR A CA 1
ATOM 704 C C . THR A 1 92 ? 13.238 7.750 -9.970 1.00 93.56 92 THR A C 1
ATOM 706 O O . THR A 1 92 ? 12.152 8.293 -9.777 1.00 93.56 92 THR A O 1
ATOM 709 N N . CYS A 1 93 ? 13.344 6.438 -10.198 1.00 92.62 93 CYS A N 1
ATOM 710 C CA . CYS A 1 93 ? 12.173 5.565 -10.288 1.00 92.62 93 CYS A CA 1
ATOM 711 C C . CYS A 1 93 ? 11.634 5.116 -8.922 1.00 92.62 93 CYS A C 1
ATOM 713 O O . CYS A 1 93 ? 10.421 5.053 -8.727 1.00 92.62 93 CYS A O 1
ATOM 715 N N . LEU A 1 94 ? 12.516 4.790 -7.975 1.00 92.88 94 LEU A N 1
ATOM 716 C CA . LEU A 1 94 ? 12.147 4.160 -6.705 1.00 92.88 94 LEU A CA 1
ATOM 717 C C . LEU A 1 94 ? 11.890 5.168 -5.586 1.00 92.88 94 LEU A C 1
ATOM 719 O O . LEU A 1 94 ? 10.970 4.956 -4.795 1.00 92.88 94 LEU A O 1
ATOM 723 N N . LEU A 1 95 ? 12.660 6.259 -5.503 1.00 93.00 95 LEU A N 1
ATOM 724 C CA . LEU A 1 95 ? 12.539 7.220 -4.399 1.00 93.00 95 LEU A CA 1
ATOM 725 C C . LEU A 1 95 ? 11.123 7.789 -4.258 1.00 93.00 95 LEU A C 1
ATOM 727 O O . LEU A 1 95 ? 10.622 7.785 -3.134 1.00 93.00 95 LEU A O 1
ATOM 731 N N . PRO A 1 96 ? 10.426 8.218 -5.329 1.00 90.56 96 PRO A N 1
ATOM 732 C CA . PRO A 1 96 ? 9.067 8.740 -5.191 1.00 90.56 96 PRO A CA 1
ATOM 733 C C . PRO A 1 96 ? 8.085 7.710 -4.619 1.00 90.56 96 PRO A C 1
ATOM 735 O O . PRO A 1 96 ? 7.241 8.050 -3.790 1.00 90.56 96 PRO A O 1
ATOM 738 N N . ILE A 1 97 ? 8.224 6.439 -5.010 1.00 91.06 97 ILE A N 1
ATOM 739 C CA . ILE A 1 97 ? 7.385 5.338 -4.521 1.00 91.06 97 ILE A CA 1
ATOM 740 C C . ILE A 1 97 ? 7.691 5.061 -3.045 1.00 91.06 97 ILE A C 1
ATOM 742 O O . ILE A 1 97 ? 6.772 4.915 -2.239 1.00 91.06 97 ILE A O 1
ATOM 746 N N . MET A 1 98 ? 8.972 5.043 -2.664 1.00 93.44 98 MET A N 1
ATOM 747 C CA . MET A 1 98 ? 9.396 4.867 -1.271 1.00 93.44 98 MET A CA 1
ATOM 748 C C . MET A 1 98 ? 8.916 6.012 -0.376 1.00 93.44 98 MET A C 1
ATOM 750 O O . MET A 1 98 ? 8.428 5.761 0.725 1.00 93.44 98 MET A O 1
ATOM 754 N N . ILE A 1 99 ? 9.004 7.257 -0.852 1.00 93.31 99 ILE A N 1
ATOM 755 C CA . ILE A 1 99 ? 8.469 8.432 -0.156 1.00 93.31 99 ILE A CA 1
ATOM 756 C C . ILE A 1 99 ? 6.951 8.299 -0.013 1.00 93.31 99 ILE A C 1
ATOM 758 O O . ILE A 1 99 ? 6.428 8.489 1.081 1.00 93.31 99 ILE A O 1
ATOM 762 N N . GLY A 1 100 ? 6.241 7.904 -1.073 1.00 92.69 100 GLY A N 1
ATOM 763 C CA . GLY A 1 100 ? 4.802 7.640 -1.024 1.00 92.69 100 GLY A CA 1
ATOM 764 C C . GLY A 1 100 ? 4.429 6.585 0.022 1.00 92.69 100 GLY A C 1
ATOM 765 O O . GLY A 1 100 ? 3.521 6.810 0.820 1.00 92.69 100 GLY A O 1
ATOM 766 N N . ALA A 1 101 ? 5.165 5.473 0.084 1.00 92.50 101 ALA A N 1
ATOM 767 C CA . ALA A 1 101 ? 4.961 4.419 1.079 1.00 92.50 101 ALA A CA 1
ATOM 768 C C . ALA A 1 101 ? 5.274 4.888 2.511 1.00 92.50 101 ALA A C 1
ATOM 770 O O . ALA A 1 101 ? 4.535 4.567 3.444 1.00 92.50 101 ALA A O 1
ATOM 771 N N . PHE A 1 102 ? 6.332 5.682 2.695 1.00 93.81 102 PHE A N 1
ATOM 772 C CA . PHE A 1 102 ? 6.662 6.287 3.985 1.00 93.81 102 PHE A CA 1
ATOM 773 C C . PHE A 1 102 ? 5.553 7.231 4.459 1.00 93.81 102 PHE A C 1
ATOM 775 O O . PHE A 1 102 ? 5.086 7.113 5.591 1.00 93.81 102 PHE A O 1
ATOM 782 N N . LEU A 1 103 ? 5.078 8.121 3.582 1.00 93.56 103 LEU A N 1
ATOM 783 C CA . LEU A 1 103 ? 3.967 9.023 3.881 1.00 93.56 103 LEU A CA 1
ATOM 784 C C . LEU A 1 103 ? 2.686 8.240 4.178 1.00 93.56 103 LEU A C 1
ATOM 786 O O . LEU A 1 103 ? 1.989 8.561 5.135 1.00 93.56 103 LEU A O 1
ATOM 790 N N . ALA A 1 104 ? 2.399 7.174 3.432 1.00 93.38 104 ALA A N 1
ATOM 791 C CA . ALA A 1 104 ? 1.261 6.302 3.707 1.00 93.38 104 ALA A CA 1
ATOM 792 C C . ALA A 1 104 ? 1.323 5.670 5.098 1.00 93.38 104 ALA A C 1
ATOM 794 O O . ALA A 1 104 ? 0.324 5.656 5.814 1.00 93.38 104 ALA A O 1
ATOM 795 N N . ALA A 1 105 ? 2.490 5.159 5.494 1.00 90.06 105 ALA A N 1
ATOM 796 C CA . ALA A 1 105 ? 2.688 4.593 6.821 1.00 90.06 105 ALA A CA 1
ATOM 797 C C . ALA A 1 105 ? 2.532 5.667 7.907 1.00 90.06 105 ALA A C 1
ATOM 799 O O . ALA A 1 105 ? 1.845 5.437 8.905 1.00 90.06 105 ALA A O 1
ATOM 800 N N . LEU A 1 106 ? 3.118 6.847 7.687 1.00 90.75 106 LEU A N 1
ATOM 801 C CA . LEU A 1 106 ? 3.062 7.974 8.611 1.00 90.75 106 LEU A CA 1
ATOM 802 C C . LEU A 1 106 ? 1.630 8.482 8.804 1.00 90.75 106 LEU A C 1
ATOM 804 O O . LEU A 1 106 ? 1.182 8.592 9.940 1.00 90.75 106 LEU A O 1
ATOM 808 N N . PHE A 1 107 ? 0.893 8.755 7.727 1.00 90.50 107 PHE A N 1
ATOM 809 C CA . PHE A 1 107 ? -0.487 9.238 7.808 1.00 90.50 107 PHE A CA 1
ATOM 810 C C . PHE A 1 107 ? -1.456 8.135 8.228 1.00 90.50 107 PHE A C 1
ATOM 812 O O . PHE A 1 107 ? -2.298 8.365 9.092 1.00 90.50 107 PHE A O 1
ATOM 819 N N . GLY A 1 108 ? -1.310 6.922 7.696 1.00 89.06 108 GLY A N 1
ATOM 820 C CA . GLY A 1 108 ? -2.179 5.796 8.026 1.00 89.06 108 GLY A CA 1
ATOM 821 C C . GLY A 1 108 ? -2.113 5.408 9.502 1.00 89.06 108 GLY A C 1
ATOM 822 O O . GLY A 1 108 ? -3.151 5.139 10.105 1.00 89.06 108 GLY A O 1
ATOM 823 N N . ALA A 1 109 ? -0.924 5.410 10.111 1.00 85.00 109 ALA A N 1
ATOM 824 C CA . ALA A 1 109 ? -0.772 5.160 11.545 1.00 85.00 109 ALA A CA 1
ATOM 825 C C . ALA A 1 109 ? -0.987 6.427 12.390 1.00 85.00 109 ALA A C 1
ATOM 827 O O . ALA A 1 109 ? -1.646 6.365 13.428 1.00 85.00 109 ALA A O 1
ATOM 828 N N . GLY A 1 110 ? -0.456 7.566 11.942 1.00 86.12 110 GLY A N 1
ATOM 829 C CA . GLY A 1 110 ? -0.479 8.834 12.669 1.00 86.12 110 GLY A CA 1
ATOM 830 C C . GLY A 1 110 ? -1.875 9.428 12.812 1.00 86.12 110 GLY A C 1
ATOM 831 O O . GLY A 1 110 ? -2.227 9.879 13.897 1.00 86.12 110 GLY A O 1
ATOM 832 N N . LEU A 1 111 ? -2.725 9.361 11.781 1.00 86.12 111 LEU A N 1
ATOM 833 C CA . LEU A 1 111 ? -4.112 9.832 11.887 1.00 86.12 111 LEU A CA 1
ATOM 834 C C . LEU A 1 111 ? -4.908 9.026 12.920 1.00 86.12 111 LEU A C 1
ATOM 836 O O . LEU A 1 111 ? -5.697 9.597 13.670 1.00 86.12 111 LEU A O 1
ATOM 840 N N . GLN A 1 112 ? -4.658 7.718 13.014 1.00 82.31 112 GLN A N 1
ATOM 841 C CA . GLN A 1 112 ? -5.319 6.855 13.995 1.00 82.31 112 GLN A CA 1
ATOM 842 C C . GLN A 1 112 ? -4.850 7.143 15.427 1.00 82.31 112 GLN A C 1
ATOM 844 O O . GLN A 1 112 ? -5.665 7.138 16.345 1.00 82.31 112 GLN A O 1
ATOM 849 N N . SER A 1 113 ? -3.563 7.451 15.621 1.00 81.25 113 SER A N 1
ATOM 850 C CA . SER A 1 113 ? -3.017 7.838 16.930 1.00 81.25 113 SER A CA 1
ATOM 851 C C . SER A 1 113 ? -3.166 9.329 17.254 1.00 81.25 113 SER A C 1
ATOM 853 O O . SER A 1 113 ? -2.690 9.774 18.297 1.00 81.25 113 SER A O 1
ATOM 855 N N . ARG A 1 114 ? -3.780 10.125 16.365 1.00 82.31 114 ARG A N 1
ATOM 856 C CA . ARG A 1 114 ? -3.789 11.602 16.421 1.00 82.31 114 ARG A CA 1
ATOM 857 C C . ARG A 1 114 ? -2.382 12.203 16.567 1.00 82.31 114 ARG A C 1
ATOM 859 O O . ARG A 1 114 ? -2.211 13.225 17.225 1.00 82.31 114 ARG A O 1
ATOM 866 N N . PHE A 1 115 ? -1.380 11.540 15.989 1.00 81.31 115 PHE A N 1
ATOM 867 C CA . PHE A 1 115 ? 0.044 11.869 16.096 1.00 81.31 115 PHE A CA 1
ATOM 868 C C . PHE A 1 115 ? 0.557 11.984 17.539 1.00 81.31 115 PHE A C 1
ATOM 870 O O . PHE A 1 115 ? 1.575 12.627 17.790 1.00 81.31 115 PHE A O 1
ATOM 877 N N . GLN A 1 116 ? -0.113 11.339 18.498 1.00 80.19 116 GLN A N 1
ATOM 878 C CA . GLN A 1 116 ? 0.359 11.309 19.875 1.00 80.19 116 GLN A CA 1
ATOM 879 C C . GLN A 1 116 ? 1.520 10.330 20.032 1.00 80.19 116 GLN A C 1
ATOM 881 O O . GLN A 1 116 ? 1.511 9.220 19.492 1.00 80.19 116 GLN A O 1
ATOM 886 N N . PHE A 1 117 ? 2.522 10.760 20.795 1.00 75.56 117 PHE A N 1
ATOM 887 C CA . PHE A 1 117 ? 3.650 9.925 21.168 1.00 75.56 117 PHE A CA 1
ATOM 888 C C . PHE A 1 117 ? 3.335 9.203 22.478 1.00 75.56 117 PHE A C 1
ATOM 890 O O . PHE A 1 117 ? 3.053 9.841 23.490 1.00 75.56 117 PHE A O 1
ATOM 897 N N . THR A 1 118 ? 3.394 7.872 22.457 1.00 75.81 118 THR A N 1
ATOM 898 C CA . THR A 1 118 ? 3.000 7.019 23.584 1.00 75.81 118 THR A CA 1
ATOM 899 C C . THR A 1 118 ? 4.186 6.157 24.047 1.00 75.81 118 THR A C 1
ATOM 901 O O . THR A 1 118 ? 4.305 5.000 23.632 1.00 75.81 118 THR A O 1
ATOM 904 N N . PRO A 1 119 ? 5.067 6.664 24.929 1.00 72.50 119 PRO A N 1
ATOM 905 C CA . PRO A 1 119 ? 6.255 5.930 25.379 1.00 72.50 119 PRO A CA 1
ATOM 906 C C . PRO A 1 119 ? 5.912 4.598 26.061 1.00 72.50 119 PRO A C 1
ATOM 908 O O . PRO A 1 119 ? 6.563 3.586 25.815 1.00 72.50 119 PRO A O 1
ATOM 911 N N . LYS A 1 120 ? 4.823 4.566 26.844 1.00 70.31 120 LYS A N 1
ATOM 912 C CA . LYS A 1 120 ? 4.346 3.373 27.571 1.00 70.31 120 LYS A CA 1
ATOM 913 C C . LYS A 1 120 ? 3.934 2.216 26.646 1.00 70.31 120 LYS A C 1
ATOM 915 O O . LYS A 1 120 ? 3.879 1.066 27.078 1.00 70.31 120 LYS A O 1
ATOM 920 N N . ALA A 1 121 ? 3.634 2.491 25.374 1.00 68.12 121 ALA A N 1
ATOM 921 C CA . ALA A 1 121 ? 3.322 1.452 24.391 1.00 68.12 121 ALA A CA 1
ATOM 922 C C . ALA A 1 121 ? 4.574 0.784 23.794 1.00 68.12 121 ALA A C 1
ATOM 924 O O . ALA A 1 121 ? 4.457 -0.306 23.232 1.00 68.12 121 ALA A O 1
ATOM 925 N N . ILE A 1 122 ? 5.748 1.414 23.922 1.00 74.31 122 ILE A N 1
ATOM 926 C CA . ILE A 1 122 ? 7.035 0.923 23.398 1.00 74.31 122 ILE A CA 1
ATOM 927 C C . ILE A 1 122 ? 7.698 -0.054 24.384 1.00 74.31 122 ILE A C 1
ATOM 929 O O . ILE A 1 122 ? 8.559 -0.842 23.996 1.00 74.31 122 ILE A O 1
ATOM 933 N N . GLU A 1 123 ? 7.269 -0.063 25.649 1.00 77.81 123 GLU A N 1
ATOM 934 C CA . GLU A 1 123 ? 7.813 -0.967 26.659 1.00 77.81 123 GLU A CA 1
ATOM 935 C C . GLU A 1 123 ? 7.601 -2.450 26.284 1.00 77.81 123 GLU A C 1
ATOM 937 O O . GLU A 1 123 ? 6.471 -2.875 25.994 1.00 77.81 123 GLU A O 1
ATOM 942 N N . PRO A 1 124 ? 8.664 -3.278 26.308 1.00 75.06 124 PRO A N 1
ATOM 943 C CA . PRO A 1 124 ? 8.567 -4.692 25.975 1.00 75.06 124 PRO A CA 1
ATOM 944 C C . PRO A 1 124 ? 7.744 -5.441 27.030 1.00 75.06 124 PRO A C 1
ATOM 946 O O . PRO A 1 124 ? 8.188 -5.714 28.143 1.00 75.06 124 PRO A O 1
ATOM 949 N N . LYS A 1 125 ? 6.516 -5.822 26.666 1.00 71.38 125 LYS A N 1
ATOM 950 C CA . LYS A 1 125 ? 5.631 -6.622 27.525 1.00 71.38 125 LYS A CA 1
ATOM 951 C C . LYS A 1 125 ? 5.894 -8.114 27.315 1.00 71.38 125 LYS A C 1
ATOM 953 O O . LYS A 1 125 ? 5.276 -8.735 26.450 1.00 71.38 125 LYS A O 1
ATOM 958 N N . PHE A 1 126 ? 6.757 -8.710 28.144 1.00 78.06 126 PHE A N 1
ATOM 959 C CA . PHE A 1 126 ? 7.070 -10.154 28.119 1.00 78.06 126 PHE A CA 1
ATOM 960 C C . PHE A 1 126 ? 5.836 -11.058 28.273 1.00 78.06 126 PHE A C 1
ATOM 962 O O . PHE A 1 126 ? 5.814 -12.179 27.770 1.00 78.06 126 PHE A O 1
ATOM 969 N N . SER A 1 127 ? 4.758 -10.553 28.879 1.00 71.56 127 SER A N 1
ATOM 970 C CA . SER A 1 127 ? 3.471 -11.252 28.971 1.00 71.56 127 SER A CA 1
ATOM 971 C C . SER A 1 127 ? 2.833 -11.573 27.609 1.00 71.56 127 SER A C 1
ATOM 973 O O . SER A 1 127 ? 2.022 -12.498 27.524 1.00 71.56 127 SER A O 1
ATOM 975 N N . LYS A 1 128 ? 3.211 -10.860 26.535 1.00 65.31 128 LYS A N 1
ATOM 976 C CA . LYS A 1 128 ? 2.756 -11.117 25.157 1.00 65.31 128 LYS A CA 1
ATOM 977 C C . LYS A 1 128 ? 3.550 -12.212 24.433 1.00 65.31 128 LYS A C 1
ATOM 979 O O . LYS A 1 128 ? 3.087 -12.682 23.400 1.00 65.31 128 LYS A O 1
ATOM 984 N N . LEU A 1 129 ? 4.696 -12.647 24.965 1.00 72.31 129 LEU A N 1
ATOM 985 C CA . LEU A 1 129 ? 5.574 -13.643 24.333 1.00 72.31 129 LEU A CA 1
ATOM 986 C C . LEU A 1 129 ? 5.249 -15.096 24.714 1.00 72.31 129 LEU A C 1
ATOM 988 O O . LEU A 1 129 ? 6.008 -15.992 24.370 1.00 72.31 129 LEU A O 1
ATOM 992 N N . ASN A 1 130 ? 4.142 -15.366 25.414 1.00 78.00 130 ASN A N 1
ATOM 993 C CA . ASN A 1 130 ? 3.809 -16.727 25.840 1.00 78.00 130 ASN A CA 1
ATOM 994 C C . ASN A 1 130 ? 3.339 -17.602 24.645 1.00 78.00 130 ASN A C 1
ATOM 996 O O . ASN A 1 130 ? 2.217 -17.406 24.158 1.00 78.00 130 ASN A O 1
ATOM 1000 N N . PRO A 1 131 ? 4.127 -18.606 24.208 1.00 76.06 131 PRO A N 1
ATOM 1001 C CA . PRO A 1 131 ? 3.816 -19.415 23.026 1.00 76.06 131 PRO A CA 1
ATOM 1002 C C . PRO A 1 131 ? 2.589 -20.320 23.218 1.00 76.06 131 PRO A C 1
ATOM 1004 O O . PRO A 1 131 ? 1.871 -20.591 22.257 1.00 76.06 131 PRO A O 1
ATOM 1007 N N . ILE A 1 132 ? 2.280 -20.724 24.456 1.00 80.12 132 ILE A N 1
ATOM 1008 C CA . ILE A 1 132 ? 1.118 -21.570 24.780 1.00 80.12 132 ILE A CA 1
ATOM 1009 C C . ILE A 1 132 ? -0.186 -20.795 24.542 1.00 80.12 132 ILE A C 1
ATOM 1011 O O . ILE A 1 132 ? -1.135 -21.321 23.957 1.00 80.12 132 ILE A O 1
ATOM 1015 N N . LYS A 1 133 ? -0.226 -19.509 24.927 1.00 72.62 133 LYS A N 1
ATOM 1016 C CA . LYS A 1 133 ? -1.363 -18.624 24.608 1.00 72.62 133 LYS A CA 1
ATOM 1017 C C . LYS A 1 133 ? -1.479 -18.383 23.098 1.00 72.62 133 LYS A C 1
ATOM 1019 O O . LYS A 1 133 ? -2.593 -18.334 22.584 1.00 72.62 133 LYS A O 1
ATOM 1024 N N . GLY A 1 134 ? -0.351 -18.288 22.389 1.00 75.12 134 GLY A N 1
ATOM 1025 C CA . GLY A 1 134 ? -0.307 -18.183 20.927 1.00 75.12 134 GLY A CA 1
ATOM 1026 C C . GLY A 1 134 ? -0.954 -19.380 20.225 1.00 75.12 134 GLY A C 1
ATOM 1027 O O . GLY A 1 134 ? -1.873 -19.194 19.430 1.00 75.12 134 GLY A O 1
ATOM 1028 N N . PHE A 1 135 ? -0.556 -20.605 20.583 1.00 78.06 135 PHE A N 1
ATOM 1029 C CA . PHE A 1 135 ? -1.135 -21.834 20.023 1.00 78.06 135 PHE A CA 1
ATOM 1030 C C . PHE A 1 135 ? -2.628 -21.980 20.328 1.00 78.06 135 PHE A C 1
ATOM 1032 O O . PHE A 1 135 ? -3.413 -22.293 19.432 1.00 78.06 135 PHE A O 1
ATOM 1039 N N . LYS A 1 136 ? -3.049 -21.687 21.565 1.00 74.88 136 LYS A N 1
ATOM 1040 C CA . LYS A 1 136 ? -4.471 -21.723 21.936 1.00 74.88 136 LYS A CA 1
ATOM 1041 C C . LYS A 1 136 ? -5.295 -20.718 21.130 1.00 74.88 136 LYS A C 1
ATOM 1043 O O . LYS A 1 136 ? -6.409 -21.037 20.731 1.00 74.88 136 LYS A O 1
ATOM 1048 N N . ASN A 1 137 ? -4.748 -19.536 20.846 1.00 69.44 137 ASN A N 1
ATOM 1049 C CA . ASN A 1 137 ? -5.427 -18.540 20.020 1.00 69.44 137 ASN A CA 1
ATOM 1050 C C . ASN A 1 137 ? -5.611 -19.016 18.573 1.00 69.44 137 ASN A C 1
ATOM 1052 O O . ASN A 1 137 ? -6.657 -18.721 18.004 1.00 69.44 137 ASN A O 1
ATOM 1056 N N . ILE A 1 138 ? -4.660 -19.773 18.007 1.00 73.69 138 ILE A N 1
ATOM 1057 C CA . ILE A 1 138 ? -4.746 -20.319 16.639 1.00 73.69 138 ILE A CA 1
ATOM 1058 C C . ILE A 1 138 ? -5.864 -21.365 16.510 1.00 73.69 138 ILE A C 1
ATOM 1060 O O . ILE A 1 138 ? -6.567 -21.360 15.505 1.00 73.69 138 ILE A O 1
ATOM 1064 N N . PHE A 1 139 ? -6.101 -22.197 17.525 1.00 75.19 139 PHE A N 1
ATOM 1065 C CA . PHE A 1 139 ? -7.159 -23.225 17.510 1.00 75.19 139 PHE A CA 1
ATOM 1066 C C . PHE A 1 139 ? -8.442 -22.820 18.257 1.00 75.19 139 PHE A C 1
ATOM 1068 O O . PHE A 1 139 ? -9.268 -23.664 18.597 1.00 75.19 139 PHE A O 1
ATOM 1075 N N . SER A 1 140 ? -8.628 -21.530 18.538 1.00 77.56 140 SER A N 1
ATOM 1076 C CA . SER A 1 140 ? -9.812 -21.040 19.253 1.00 77.56 140 SER A CA 1
ATOM 1077 C C . SER A 1 140 ? -10.974 -20.699 18.313 1.00 77.56 140 SER A C 1
ATOM 1079 O O . SER A 1 140 ? -10.786 -20.467 17.118 1.00 77.56 140 SER A O 1
ATOM 1081 N N . SER A 1 141 ? -12.179 -20.546 18.871 1.00 76.00 141 SER A N 1
ATOM 1082 C CA . SER A 1 141 ? -13.343 -19.976 18.170 1.00 76.00 141 SER A CA 1
ATOM 1083 C C . SER A 1 141 ? -13.065 -18.594 17.554 1.00 76.00 141 SER A C 1
ATOM 1085 O O . SER A 1 141 ? -13.694 -18.211 16.568 1.00 76.00 141 SER A O 1
ATOM 1087 N N . GLN A 1 142 ? -12.069 -17.864 18.069 1.00 76.00 142 GLN A N 1
ATOM 1088 C CA . GLN A 1 142 ? -11.632 -16.588 17.501 1.00 76.00 142 GLN A CA 1
ATOM 1089 C C . GLN A 1 142 ? -10.960 -16.760 16.133 1.00 76.00 142 GLN A C 1
ATOM 1091 O O . GLN A 1 142 ? -11.047 -15.857 15.304 1.00 76.00 142 GLN A O 1
ATOM 1096 N N . SER A 1 143 ? -10.315 -17.897 15.859 1.00 80.88 143 SER A N 1
ATOM 1097 C CA . SER A 1 143 ? -9.731 -18.172 14.540 1.00 80.88 143 SER A CA 1
ATOM 1098 C C . SER A 1 143 ? -10.790 -18.404 13.477 1.00 80.88 143 SER A C 1
ATOM 1100 O O . SER A 1 143 ? -10.640 -17.904 12.367 1.00 80.88 143 SER A O 1
ATOM 1102 N N . VAL A 1 144 ? -11.889 -19.079 13.82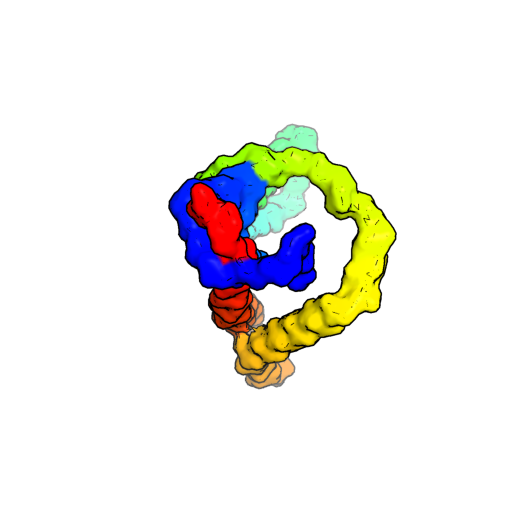3 1.00 85.50 144 VAL A N 1
ATOM 1103 C CA . VAL A 1 144 ? -13.034 -19.242 12.914 1.00 85.50 144 VAL A CA 1
ATOM 1104 C C . VAL A 1 144 ? -13.629 -17.877 12.570 1.00 85.50 144 VAL A C 1
ATOM 1106 O O . VAL A 1 144 ? -13.855 -17.582 11.400 1.00 85.50 144 VAL A O 1
ATOM 1109 N N . ALA A 1 145 ? -13.792 -16.996 13.563 1.00 84.00 145 ALA A N 1
ATOM 1110 C CA . ALA A 1 145 ? -14.249 -15.628 13.324 1.00 84.00 145 ALA A CA 1
ATOM 1111 C C . ALA A 1 145 ? -1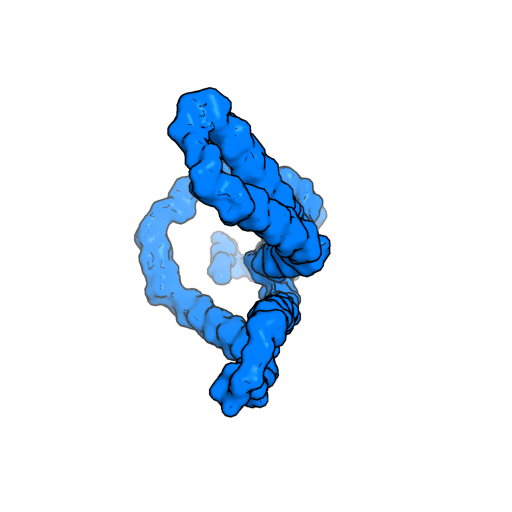3.291 -14.842 12.407 1.00 84.00 145 ALA A C 1
ATOM 1113 O O . ALA A 1 145 ? -13.740 -14.165 11.484 1.00 84.00 145 ALA A O 1
ATOM 1114 N N . LYS A 1 146 ? -11.970 -14.964 12.604 1.00 84.19 146 LYS A N 1
ATOM 1115 C CA . LYS A 1 146 ? -10.969 -14.342 11.717 1.00 84.19 146 LYS A CA 1
ATOM 1116 C C . LYS A 1 146 ? -11.046 -14.873 10.286 1.00 84.19 146 LYS A C 1
ATOM 1118 O O . LYS A 1 146 ? -10.920 -14.086 9.352 1.00 84.19 146 LYS A O 1
ATOM 1123 N N . LEU A 1 147 ? -11.265 -16.177 10.117 1.00 88.00 147 LEU A N 1
ATOM 1124 C CA . LEU A 1 147 ? -11.420 -16.813 8.809 1.00 88.00 147 LEU A CA 1
ATOM 1125 C C . LEU A 1 147 ? -12.660 -16.267 8.095 1.00 88.00 147 LEU A C 1
ATOM 1127 O O . LEU A 1 147 ? -12.555 -15.829 6.953 1.00 88.00 147 LEU A O 1
ATOM 1131 N N . LEU A 1 148 ? -13.804 -16.205 8.783 1.00 90.19 148 LEU A N 1
ATOM 1132 C CA . LEU A 1 148 ? -15.030 -15.625 8.229 1.00 90.19 148 LEU A CA 1
ATOM 1133 C C . LEU A 1 148 ? -14.823 -14.173 7.787 1.00 90.19 148 LEU A C 1
ATOM 1135 O O . LEU A 1 148 ? -15.201 -13.816 6.677 1.00 90.19 148 LEU A O 1
ATOM 1139 N N . VAL A 1 149 ? -14.156 -13.352 8.602 1.00 87.62 149 VAL A N 1
ATOM 1140 C CA . VAL A 1 149 ? -13.825 -11.969 8.224 1.00 87.62 149 VAL A CA 1
ATOM 1141 C C . VAL A 1 149 ? -12.929 -11.928 6.983 1.00 87.62 149 VAL A C 1
ATOM 1143 O O . VAL A 1 149 ? -13.166 -11.117 6.090 1.00 87.62 149 VAL A O 1
ATOM 1146 N N . ALA A 1 150 ? -11.921 -12.797 6.892 1.00 90.31 150 ALA A N 1
ATOM 1147 C CA . ALA A 1 150 ? -11.046 -12.869 5.724 1.00 90.31 150 ALA A CA 1
ATOM 1148 C C . ALA A 1 150 ? -11.802 -13.292 4.451 1.00 90.31 150 ALA A C 1
ATOM 1150 O O . ALA A 1 150 ? -11.594 -12.695 3.397 1.00 90.31 150 ALA A O 1
ATOM 1151 N N . LEU A 1 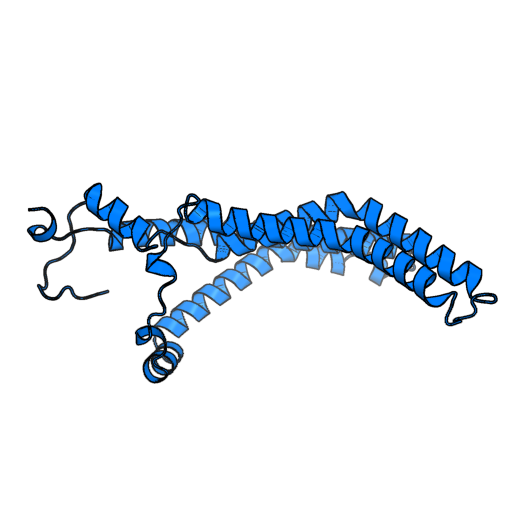151 ? -12.721 -14.258 4.550 1.00 95.12 151 LEU A N 1
ATOM 1152 C CA . LEU A 1 151 ? -13.584 -14.664 3.437 1.00 95.12 151 LEU A CA 1
ATOM 1153 C C . LEU A 1 151 ? -14.514 -13.537 2.995 1.00 95.12 151 LEU A C 1
ATOM 1155 O O . LEU A 1 151 ? -14.636 -13.290 1.799 1.00 95.12 151 LEU A O 1
ATOM 1159 N N . THR A 1 152 ? -15.124 -12.809 3.933 1.00 93.19 152 THR A N 1
ATOM 1160 C CA . THR A 1 152 ? -15.954 -11.645 3.598 1.00 93.19 152 THR A CA 1
ATOM 1161 C C . THR A 1 152 ? -15.145 -10.602 2.833 1.00 93.19 152 THR A C 1
ATOM 1163 O O . THR A 1 152 ? -15.599 -10.120 1.799 1.00 93.19 152 THR A O 1
ATOM 1166 N N . LYS A 1 153 ? -13.918 -10.295 3.280 1.00 92.44 153 LYS A N 1
ATOM 1167 C CA . LYS A 1 153 ? -13.017 -9.379 2.558 1.00 92.44 153 LYS A CA 1
ATOM 1168 C C . LYS A 1 153 ? -12.709 -9.882 1.152 1.00 92.44 153 LYS A C 1
ATOM 1170 O O . LYS A 1 153 ? -12.771 -9.102 0.209 1.00 92.44 153 LYS A O 1
ATOM 1175 N N . PHE A 1 154 ? -12.420 -11.174 1.007 1.00 95.12 154 PHE A N 1
ATOM 1176 C CA . PHE A 1 154 ? -12.163 -11.785 -0.294 1.00 95.12 154 PHE A CA 1
ATOM 1177 C C . PHE A 1 154 ? -13.363 -11.654 -1.238 1.00 95.12 154 PHE A C 1
ATOM 1179 O O . PHE A 1 154 ? -13.189 -11.210 -2.366 1.00 95.12 154 PHE A O 1
ATOM 1186 N N . ILE A 1 155 ? -14.575 -11.972 -0.774 1.00 96.81 155 ILE A N 1
ATOM 1187 C CA . ILE A 1 155 ? -15.803 -11.869 -1.579 1.00 96.81 155 ILE A CA 1
ATOM 1188 C C . ILE A 1 155 ? -16.053 -10.423 -2.007 1.00 96.81 155 ILE A C 1
ATOM 1190 O O . ILE A 1 155 ? -16.366 -10.176 -3.169 1.00 96.81 155 ILE A O 1
ATOM 1194 N N . VAL A 1 156 ? -15.887 -9.465 -1.089 1.00 95.94 156 VAL A N 1
ATOM 1195 C CA . VAL A 1 156 ? -16.021 -8.038 -1.406 1.00 95.94 156 VAL A CA 1
ATOM 1196 C C . VAL A 1 156 ? -15.006 -7.648 -2.477 1.00 95.94 156 VAL A C 1
ATOM 1198 O O . VAL A 1 156 ? -15.399 -7.146 -3.524 1.00 95.94 156 VAL A O 1
ATOM 1201 N N . LEU A 1 157 ? -13.718 -7.928 -2.271 1.00 96.56 157 LEU A N 1
ATOM 1202 C CA . LEU A 1 157 ? -12.676 -7.577 -3.240 1.00 96.56 157 LEU A CA 1
ATOM 1203 C C . LEU A 1 157 ? -12.904 -8.237 -4.600 1.00 96.56 157 LEU A C 1
ATOM 1205 O O . LEU A 1 157 ? -12.792 -7.559 -5.616 1.00 96.56 157 LEU A O 1
ATOM 1209 N N . PHE A 1 158 ? -13.287 -9.514 -4.619 1.00 96.31 158 PHE A N 1
ATOM 1210 C CA . PHE A 1 158 ? -13.636 -10.233 -5.840 1.00 96.31 158 PHE A CA 1
ATOM 1211 C C . PHE A 1 158 ? -14.811 -9.573 -6.568 1.00 96.31 158 PHE A C 1
ATOM 1213 O O . PHE A 1 158 ? -14.742 -9.350 -7.772 1.00 96.31 158 PHE A O 1
ATOM 1220 N N . GLY A 1 159 ? -15.866 -9.188 -5.845 1.00 96.81 159 GLY A N 1
ATOM 1221 C CA . GLY A 1 159 ? -17.002 -8.470 -6.424 1.00 96.81 159 GLY A CA 1
ATOM 1222 C C . GLY A 1 159 ? -16.606 -7.128 -7.047 1.00 96.81 159 GLY A C 1
ATOM 1223 O O . GLY A 1 159 ? -17.101 -6.775 -8.115 1.00 96.81 159 GLY A O 1
ATOM 1224 N N . PHE A 1 160 ? -15.678 -6.398 -6.423 1.00 96.94 160 PHE A N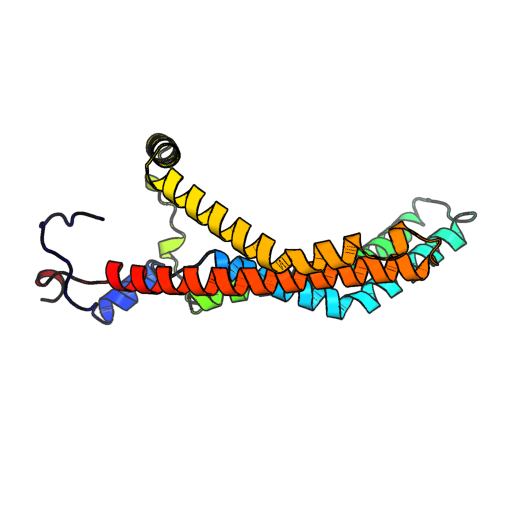 1
ATOM 1225 C CA . PHE A 1 160 ? -15.170 -5.132 -6.958 1.00 96.94 160 PHE A CA 1
ATOM 1226 C C . PHE A 1 160 ? -14.283 -5.315 -8.197 1.00 96.94 160 PHE A C 1
ATOM 1228 O O . PHE A 1 160 ? -14.336 -4.477 -9.098 1.00 96.94 160 PHE A O 1
ATOM 1235 N N . THR A 1 161 ? -13.471 -6.372 -8.259 1.00 96.81 161 THR A N 1
ATOM 1236 C CA . THR A 1 161 ? -12.546 -6.617 -9.381 1.00 96.81 161 THR A CA 1
ATOM 1237 C C . THR A 1 161 ? -13.165 -7.409 -10.529 1.00 96.81 161 THR A C 1
ATOM 1239 O O . THR A 1 161 ? -12.637 -7.362 -11.638 1.00 96.81 161 THR A O 1
ATOM 1242 N N . TRP A 1 162 ? -14.303 -8.074 -10.313 1.00 96.69 162 TRP A N 1
ATOM 1243 C CA . TRP A 1 162 ? -14.989 -8.886 -11.321 1.00 96.69 162 TRP A CA 1
ATOM 1244 C C . TRP A 1 162 ? -15.252 -8.183 -12.664 1.00 96.69 162 TRP A C 1
ATOM 1246 O O . TRP A 1 162 ? -15.006 -8.811 -13.694 1.00 96.69 162 TRP A O 1
ATOM 1256 N N . PRO A 1 163 ? -15.691 -6.906 -12.718 1.00 95.56 163 PRO A N 1
ATOM 1257 C CA . PRO A 1 163 ? -15.877 -6.217 -13.995 1.00 95.56 163 PRO A CA 1
ATOM 1258 C C . PRO A 1 163 ? -14.593 -6.167 -14.828 1.00 95.56 163 PRO A C 1
ATOM 1260 O O . PRO A 1 163 ? -14.627 -6.492 -16.005 1.00 95.56 163 PRO A O 1
ATOM 1263 N N . VAL A 1 164 ? -13.451 -5.888 -14.192 1.00 95.00 164 VAL A N 1
ATOM 1264 C CA . VAL A 1 164 ? -12.155 -5.816 -14.882 1.00 95.00 164 VAL A CA 1
ATOM 1265 C C . VAL A 1 164 ? -11.742 -7.182 -15.424 1.00 95.00 164 VAL A C 1
ATOM 1267 O O . VAL A 1 164 ? -11.175 -7.270 -16.503 1.00 95.00 164 VAL A O 1
ATOM 1270 N N . ILE A 1 165 ? -12.053 -8.263 -14.702 1.00 93.62 165 ILE A N 1
ATOM 1271 C CA . ILE A 1 165 ? -11.795 -9.625 -15.186 1.00 93.62 165 ILE A CA 1
ATOM 1272 C C . ILE A 1 165 ? -12.589 -9.892 -16.468 1.00 93.62 165 ILE A C 1
ATOM 1274 O O . ILE A 1 165 ? -12.040 -10.463 -17.406 1.00 93.62 165 ILE A O 1
ATOM 1278 N N . ARG A 1 166 ? -13.855 -9.462 -16.529 1.00 94.69 166 ARG A N 1
ATOM 1279 C CA . ARG A 1 166 ? -14.666 -9.595 -17.746 1.00 94.69 166 ARG A CA 1
ATOM 1280 C C . ARG A 1 166 ? -14.099 -8.769 -18.894 1.00 94.69 166 ARG A C 1
ATOM 1282 O O . ARG A 1 166 ? -13.917 -9.320 -19.971 1.00 94.69 166 ARG A O 1
ATOM 1289 N N . ASP A 1 167 ? -13.759 -7.510 -18.632 1.00 92.81 167 ASP A N 1
ATOM 1290 C CA . ASP A 1 167 ? -13.186 -6.611 -19.639 1.00 92.81 167 ASP A CA 1
ATOM 1291 C C . ASP A 1 167 ? -11.884 -7.190 -20.223 1.00 92.81 167 ASP A C 1
ATOM 1293 O O . ASP A 1 167 ? -11.687 -7.178 -21.431 1.00 92.81 167 ASP A O 1
ATOM 1297 N N . VAL A 1 168 ? -11.033 -7.787 -19.379 1.00 92.94 168 VAL A N 1
ATOM 1298 C CA . VAL A 1 168 ? -9.801 -8.478 -19.797 1.00 92.94 168 VAL A CA 1
ATOM 1299 C C . VAL A 1 168 ? -10.090 -9.727 -20.631 1.00 92.94 168 VAL A C 1
ATOM 1301 O O . VAL A 1 168 ? -9.383 -9.985 -21.600 1.00 92.94 168 VAL A O 1
ATOM 1304 N N . MET A 1 169 ? -11.090 -10.528 -20.257 1.00 91.12 169 MET A N 1
ATOM 1305 C CA . MET A 1 169 ? -11.437 -11.756 -20.986 1.00 91.12 169 MET A CA 1
ATOM 1306 C C . MET A 1 169 ? -12.035 -11.478 -22.368 1.00 91.12 169 MET A C 1
ATOM 1308 O O . MET A 1 169 ? -11.829 -12.278 -23.279 1.00 91.12 169 MET A O 1
ATOM 1312 N N . ASP A 1 170 ? -12.753 -10.366 -22.509 1.00 91.62 170 ASP A N 1
ATOM 1313 C CA . ASP A 1 170 ? -13.396 -9.944 -23.754 1.00 91.62 170 ASP A CA 1
ATOM 1314 C C . ASP A 1 170 ? -12.474 -9.046 -24.619 1.00 91.62 170 ASP A C 1
ATOM 1316 O O . ASP A 1 170 ? -12.878 -8.606 -25.699 1.00 91.62 170 ASP A O 1
ATOM 1320 N N . ASP A 1 171 ? -11.235 -8.770 -24.179 1.00 92.00 171 ASP A N 1
ATOM 1321 C CA . ASP A 1 171 ? -10.313 -7.865 -24.875 1.00 92.00 171 ASP A CA 1
ATOM 1322 C C . ASP A 1 171 ? -9.758 -8.476 -26.184 1.00 92.00 171 ASP A C 1
ATOM 1324 O O . ASP A 1 171 ? -9.298 -9.629 -26.205 1.00 92.00 171 ASP A O 1
ATOM 1328 N N . PRO A 1 172 ? -9.723 -7.702 -27.289 1.00 86.75 172 PRO A N 1
ATOM 1329 C CA . PRO A 1 172 ? -9.236 -8.169 -28.586 1.00 86.75 172 PRO A CA 1
ATOM 1330 C C . PRO A 1 172 ? -7.769 -8.624 -28.601 1.00 86.75 172 PRO A C 1
ATOM 1332 O O . PRO A 1 172 ? -7.386 -9.331 -29.535 1.00 86.75 172 PRO A O 1
ATOM 1335 N N . MET A 1 173 ? -6.953 -8.283 -27.596 1.00 87.56 173 MET A N 1
ATOM 1336 C CA . MET A 1 173 ? -5.568 -8.756 -27.458 1.00 87.56 173 MET A CA 1
ATOM 1337 C C . MET A 1 173 ? -5.467 -10.288 -27.467 1.00 87.56 173 MET A C 1
ATOM 1339 O O . MET A 1 173 ? -4.460 -10.834 -27.916 1.00 87.56 173 MET A O 1
ATOM 1343 N N . PHE A 1 174 ? -6.498 -10.995 -26.994 1.00 87.12 174 PHE A N 1
ATOM 1344 C CA . PHE A 1 174 ? -6.502 -12.461 -26.946 1.00 87.12 174 PHE A CA 1
ATOM 1345 C C . PHE A 1 174 ? -7.088 -13.127 -28.195 1.00 87.12 174 PHE A C 1
ATOM 1347 O O . PHE A 1 174 ? -6.864 -14.319 -28.408 1.00 87.12 174 PHE A O 1
ATOM 1354 N N . SER A 1 175 ? -7.825 -12.388 -29.025 1.00 85.50 175 SER A N 1
ATOM 1355 C CA . SER A 1 175 ? -8.510 -12.932 -30.205 1.00 85.50 175 SER A CA 1
ATOM 1356 C C . SER A 1 175 ? -7.905 -12.486 -31.537 1.00 85.50 175 SER A C 1
ATOM 1358 O O . SER A 1 175 ? -8.191 -13.094 -32.567 1.00 85.50 175 SER A O 1
ATOM 1360 N N . SER A 1 176 ? -7.094 -11.426 -31.534 1.00 87.56 176 SER A N 1
ATOM 1361 C CA . SER A 1 176 ? -6.660 -10.721 -32.742 1.00 87.56 176 SER A CA 1
ATOM 1362 C C . SER A 1 176 ? -5.191 -10.303 -32.659 1.00 87.56 176 SER A C 1
ATOM 1364 O O . SER A 1 176 ? -4.631 -10.124 -31.582 1.00 87.56 176 SER A O 1
ATOM 1366 N N . SER A 1 177 ? -4.551 -10.100 -33.813 1.00 86.00 177 SER A N 1
ATOM 1367 C CA . SER A 1 177 ? -3.219 -9.492 -33.862 1.00 86.00 177 SER A CA 1
ATOM 1368 C C . SER A 1 177 ? -3.310 -8.006 -33.508 1.00 86.00 177 SER A C 1
ATOM 1370 O O . SER A 1 177 ? -3.928 -7.235 -34.240 1.00 86.00 177 SER A O 1
ATOM 1372 N N . THR A 1 178 ? -2.695 -7.610 -32.395 1.00 88.88 178 THR A N 1
ATOM 1373 C CA . THR A 1 178 ? -2.648 -6.219 -31.920 1.00 88.88 178 THR A CA 1
ATOM 1374 C C . THR A 1 178 ? -1.242 -5.636 -32.017 1.00 88.88 178 THR A C 1
ATOM 1376 O O . THR A 1 178 ? -0.250 -6.354 -31.880 1.00 88.88 178 THR A O 1
ATOM 1379 N N . ASP A 1 179 ? -1.149 -4.317 -32.182 1.00 90.25 179 ASP A N 1
ATOM 1380 C CA . ASP A 1 179 ? 0.127 -3.603 -32.161 1.00 90.25 179 ASP A CA 1
ATOM 1381 C C . ASP A 1 179 ? 0.833 -3.718 -30.804 1.00 90.25 179 ASP A C 1
ATOM 1383 O O . ASP A 1 179 ? 0.205 -3.733 -29.745 1.00 90.25 179 ASP A O 1
ATOM 1387 N N . PHE A 1 180 ? 2.168 -3.699 -30.813 1.00 86.12 180 PHE A N 1
ATOM 1388 C CA . PHE A 1 180 ? 2.969 -3.756 -29.584 1.00 86.12 180 PHE A CA 1
ATOM 1389 C C . PHE A 1 180 ? 2.638 -2.619 -28.599 1.00 86.12 180 PHE A C 1
ATOM 1391 O O . PHE A 1 180 ? 2.607 -2.825 -27.386 1.00 86.12 180 PHE A O 1
ATOM 1398 N N . TYR A 1 181 ? 2.339 -1.422 -29.112 1.00 87.50 181 TYR A N 1
ATOM 1399 C CA . TYR A 1 181 ? 1.933 -0.283 -28.284 1.00 87.50 181 TYR A CA 1
ATOM 1400 C C . TYR A 1 181 ? 0.600 -0.517 -27.567 1.00 87.50 181 TYR A C 1
ATOM 1402 O O . TYR A 1 181 ? 0.437 -0.055 -26.437 1.00 87.50 181 TYR A O 1
ATOM 1410 N N . TYR A 1 182 ? -0.323 -1.259 -28.187 1.00 90.81 182 TYR A N 1
ATOM 1411 C CA . TYR A 1 182 ? -1.598 -1.607 -27.566 1.00 90.81 182 TYR A CA 1
ATOM 1412 C C . TYR A 1 182 ? -1.387 -2.500 -26.342 1.00 90.81 182 TYR A C 1
ATOM 1414 O O . TYR A 1 182 ? -1.990 -2.252 -25.306 1.00 90.81 182 TYR A O 1
ATOM 1422 N N . ILE A 1 183 ? -0.460 -3.462 -26.412 1.00 89.81 183 ILE A N 1
ATOM 1423 C CA . ILE A 1 183 ? -0.143 -4.361 -25.289 1.00 89.81 183 ILE A CA 1
ATOM 1424 C C . ILE A 1 183 ? 0.336 -3.563 -24.068 1.00 89.81 183 ILE A C 1
ATOM 1426 O O . ILE A 1 183 ? -0.126 -3.793 -22.953 1.00 89.81 183 ILE A O 1
ATOM 1430 N N . LEU A 1 184 ? 1.231 -2.587 -24.268 1.00 87.62 184 LEU A N 1
ATOM 1431 C CA . LEU A 1 184 ? 1.721 -1.739 -23.174 1.00 87.62 184 LEU A CA 1
ATOM 1432 C C . LEU A 1 184 ? 0.603 -0.897 -22.549 1.00 87.62 184 LEU A C 1
ATOM 1434 O O . LEU A 1 184 ? 0.545 -0.771 -21.325 1.00 87.62 184 LEU A O 1
ATOM 1438 N N . TYR A 1 185 ? -0.280 -0.337 -23.380 1.00 89.50 185 TYR A N 1
ATOM 1439 C CA . TYR A 1 185 ? -1.440 0.412 -22.905 1.00 89.50 185 TYR A CA 1
ATOM 1440 C C . TYR A 1 185 ? -2.406 -0.487 -22.126 1.00 89.50 185 TYR A C 1
ATOM 1442 O O . TYR A 1 185 ? -2.744 -0.162 -20.992 1.00 89.50 185 TYR A O 1
ATOM 1450 N N . PHE A 1 186 ? -2.769 -1.645 -22.681 1.00 92.19 186 PHE A N 1
ATOM 1451 C CA . PHE A 1 186 ? -3.644 -2.632 -22.051 1.00 92.19 186 PHE A CA 1
ATOM 1452 C C . PHE A 1 186 ? -3.122 -3.073 -20.678 1.00 92.19 186 PHE A C 1
ATOM 1454 O O . PHE A 1 186 ? -3.875 -3.098 -19.705 1.00 92.19 186 PHE A O 1
ATOM 1461 N N . MET A 1 187 ? -1.821 -3.368 -20.564 1.00 90.31 187 MET A N 1
ATOM 1462 C CA . MET A 1 187 ? -1.200 -3.739 -19.287 1.00 90.31 187 MET A CA 1
ATOM 1463 C C . MET A 1 187 ? -1.293 -2.613 -18.252 1.00 90.31 187 MET A C 1
ATOM 1465 O O . MET A 1 187 ? -1.605 -2.876 -17.088 1.00 90.31 187 MET A O 1
ATOM 1469 N N . ALA A 1 188 ? -1.020 -1.370 -18.659 1.00 89.44 188 ALA A N 1
ATOM 1470 C CA . ALA A 1 188 ? -1.073 -0.215 -17.770 1.00 89.44 188 ALA A CA 1
ATOM 1471 C C . ALA A 1 188 ? -2.510 0.095 -17.323 1.00 89.44 188 ALA A C 1
ATOM 1473 O O . ALA A 1 188 ? -2.751 0.256 -16.125 1.00 89.44 188 ALA A O 1
ATOM 1474 N N . ASP A 1 189 ? -3.453 0.122 -18.265 1.00 91.38 189 ASP A N 1
ATOM 1475 C CA . ASP A 1 189 ? -4.867 0.396 -18.007 1.00 91.38 189 ASP A CA 1
ATOM 1476 C C . ASP A 1 189 ? -5.487 -0.684 -17.115 1.00 91.38 189 ASP A C 1
ATOM 1478 O O . ASP A 1 189 ? -6.068 -0.372 -16.075 1.00 91.38 189 ASP A O 1
ATOM 1482 N N . THR A 1 190 ? -5.246 -1.962 -17.424 1.00 93.75 190 THR A N 1
ATOM 1483 C CA . THR A 1 190 ? -5.718 -3.084 -16.604 1.00 93.75 190 THR A CA 1
ATOM 1484 C C . THR A 1 190 ? -5.146 -3.006 -15.190 1.00 93.75 190 THR A C 1
ATOM 1486 O O . THR A 1 190 ? -5.889 -3.117 -14.213 1.00 93.75 190 THR A O 1
ATOM 1489 N N . ALA A 1 191 ? -3.835 -2.775 -15.041 1.00 92.38 191 ALA A N 1
ATOM 1490 C CA . ALA A 1 191 ? -3.204 -2.668 -13.725 1.00 92.38 191 ALA A CA 1
ATOM 1491 C C . ALA A 1 191 ? -3.782 -1.504 -12.903 1.00 92.38 191 ALA A C 1
ATOM 1493 O O . ALA A 1 191 ? -4.066 -1.664 -11.708 1.00 92.38 191 ALA A O 1
ATOM 1494 N N . GLN A 1 192 ? -4.000 -0.346 -13.531 1.00 92.75 192 GLN A N 1
ATOM 1495 C CA . GLN A 1 192 ? -4.609 0.816 -12.890 1.00 92.75 192 GLN A CA 1
ATOM 1496 C C . GLN A 1 192 ? -6.069 0.548 -12.501 1.00 92.75 192 GLN A C 1
ATOM 1498 O O . GLN A 1 192 ? -6.454 0.815 -11.360 1.00 92.75 192 GLN A O 1
ATOM 1503 N N . SER A 1 193 ? -6.857 -0.035 -13.403 1.00 94.62 193 SER A N 1
ATOM 1504 C CA . SER A 1 193 ? -8.260 -0.393 -13.189 1.00 94.62 193 SER A CA 1
ATOM 1505 C C . SER A 1 193 ? -8.425 -1.402 -12.054 1.00 94.62 193 SER A C 1
ATOM 1507 O O . SER A 1 193 ? -9.220 -1.168 -11.140 1.00 94.62 193 SER A O 1
ATOM 1509 N N . VAL A 1 194 ? -7.627 -2.477 -12.026 1.00 95.69 194 VAL A N 1
ATOM 1510 C CA . VAL A 1 194 ? -7.623 -3.437 -10.908 1.00 95.69 194 VAL A CA 1
ATOM 1511 C C . VAL A 1 194 ? -7.272 -2.730 -9.602 1.00 95.69 194 VAL A C 1
ATOM 1513 O O . VAL A 1 194 ? -7.988 -2.885 -8.613 1.00 95.69 194 VAL A O 1
ATOM 1516 N N . THR A 1 195 ? -6.211 -1.919 -9.587 1.00 95.19 195 THR A N 1
ATOM 1517 C CA . THR A 1 195 ? -5.755 -1.246 -8.360 1.00 95.19 195 THR A CA 1
ATOM 1518 C C . THR A 1 195 ? -6.805 -0.275 -7.819 1.00 95.19 195 THR A C 1
ATOM 1520 O O . THR A 1 195 ? -7.058 -0.262 -6.615 1.00 95.19 195 THR A O 1
ATOM 1523 N N . LEU A 1 196 ? -7.476 0.490 -8.687 1.00 96.12 196 LEU A N 1
ATOM 1524 C CA . LEU A 1 196 ? -8.572 1.386 -8.304 1.00 96.12 196 LEU A CA 1
ATOM 1525 C C . LEU A 1 196 ? -9.766 0.623 -7.723 1.00 96.12 196 LEU A C 1
ATOM 1527 O O . LEU A 1 196 ? -10.317 1.029 -6.699 1.00 96.12 196 LEU A O 1
ATOM 1531 N N . ARG A 1 197 ? -10.159 -0.496 -8.341 1.00 96.25 197 ARG A N 1
ATOM 1532 C CA . ARG A 1 197 ? -11.264 -1.336 -7.850 1.00 96.25 197 ARG A CA 1
ATOM 1533 C C . ARG A 1 197 ? -10.930 -1.989 -6.510 1.00 96.25 197 ARG A C 1
ATOM 1535 O O . ARG A 1 197 ? -11.768 -1.976 -5.610 1.00 96.25 197 ARG A O 1
ATOM 1542 N N . VAL A 1 198 ? -9.705 -2.493 -6.349 1.00 96.50 198 VAL A N 1
ATOM 1543 C CA . VAL A 1 198 ? -9.202 -3.017 -5.069 1.00 96.50 198 VAL A CA 1
ATOM 1544 C C . VAL A 1 198 ? -9.205 -1.921 -4.010 1.00 96.50 198 VAL A C 1
ATOM 1546 O O . VAL A 1 198 ? -9.706 -2.150 -2.913 1.00 96.50 198 VAL A O 1
ATOM 1549 N N . LEU A 1 199 ? -8.708 -0.723 -4.328 1.00 96.75 199 LEU A N 1
ATOM 1550 C CA . LEU A 1 199 ? -8.714 0.410 -3.405 1.00 96.75 199 LEU A CA 1
ATOM 1551 C C . LEU A 1 199 ? -10.141 0.767 -2.971 1.00 96.75 199 LEU A C 1
ATOM 1553 O O . LEU A 1 199 ? -10.384 0.924 -1.779 1.00 96.75 199 LEU A O 1
ATOM 1557 N N . ALA A 1 200 ? -11.094 0.829 -3.904 1.00 96.69 200 ALA A N 1
ATOM 1558 C CA . ALA A 1 200 ? -12.497 1.099 -3.594 1.00 96.69 200 ALA A CA 1
ATOM 1559 C C . ALA A 1 200 ? -13.103 0.036 -2.656 1.00 96.69 200 ALA A C 1
ATOM 1561 O O . ALA A 1 200 ? -13.742 0.383 -1.660 1.00 96.69 200 ALA A O 1
ATOM 1562 N N . GLY A 1 201 ? -12.848 -1.249 -2.918 1.00 96.62 201 GLY A N 1
ATOM 1563 C CA . GLY A 1 201 ? -13.277 -2.338 -2.036 1.00 96.62 201 GLY A CA 1
ATOM 1564 C C . GLY A 1 201 ? -12.618 -2.272 -0.654 1.00 96.62 201 GLY A C 1
ATOM 1565 O O . GLY A 1 201 ? -13.290 -2.431 0.366 1.00 96.62 201 GLY A O 1
ATOM 1566 N N . MET A 1 202 ? -11.320 -1.962 -0.598 1.00 96.00 202 MET A N 1
ATOM 1567 C CA . MET A 1 202 ? -10.5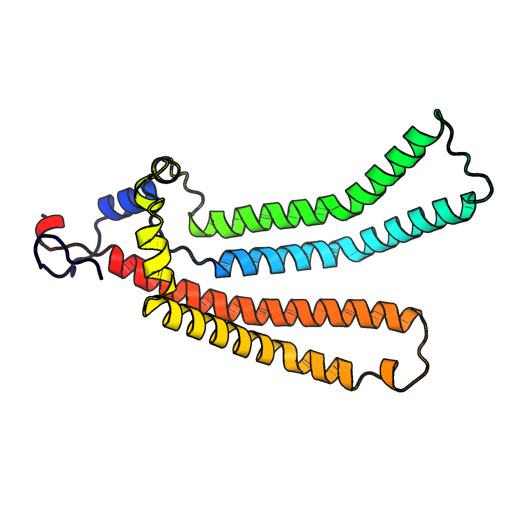81 -1.790 0.655 1.00 96.00 202 MET A CA 1
ATOM 1568 C C . MET A 1 202 ? -11.075 -0.594 1.468 1.00 96.00 202 MET A C 1
ATOM 1570 O O . MET A 1 202 ? -11.138 -0.696 2.688 1.00 96.00 202 MET A O 1
ATOM 1574 N N . VAL A 1 203 ? -11.466 0.514 0.831 1.00 95.94 203 VAL A N 1
ATOM 1575 C CA . VAL A 1 203 ? -12.075 1.667 1.517 1.00 95.94 203 VAL A CA 1
ATOM 1576 C C . VAL A 1 203 ? -13.375 1.255 2.206 1.00 95.94 203 VAL A C 1
ATOM 1578 O O . VAL A 1 203 ? -13.575 1.595 3.371 1.00 95.94 203 VAL A O 1
ATOM 1581 N N . LEU A 1 204 ? -14.228 0.476 1.533 1.00 95.81 204 LEU A N 1
ATOM 1582 C CA . LEU A 1 204 ? -15.466 -0.044 2.124 1.00 95.81 204 LEU A CA 1
ATOM 1583 C C . LEU A 1 204 ? -15.171 -0.955 3.324 1.00 95.81 204 LEU A C 1
ATOM 1585 O O . LEU A 1 204 ? -15.762 -0.789 4.393 1.00 95.81 204 LEU A O 1
ATOM 1589 N N . ILE A 1 205 ? -14.226 -1.885 3.169 1.00 95.12 205 ILE A N 1
ATOM 1590 C CA . ILE A 1 205 ? -13.796 -2.791 4.243 1.00 95.12 205 ILE A CA 1
ATOM 1591 C C . ILE A 1 205 ? -13.234 -1.997 5.429 1.00 95.12 205 ILE A C 1
ATOM 1593 O O . ILE A 1 205 ? -13.599 -2.261 6.575 1.00 95.12 205 ILE A O 1
ATOM 1597 N N . ALA A 1 206 ? -12.376 -1.012 5.166 1.00 94.06 206 ALA A N 1
ATOM 1598 C CA . ALA A 1 206 ? -11.746 -0.194 6.192 1.00 94.06 206 ALA A CA 1
ATOM 1599 C C . ALA A 1 206 ? -12.749 0.690 6.930 1.00 94.06 206 ALA A C 1
ATOM 1601 O O . ALA A 1 206 ? -12.629 0.844 8.142 1.00 94.06 206 ALA A O 1
ATOM 1602 N N . ALA A 1 207 ? -13.759 1.228 6.243 1.00 92.88 207 ALA A N 1
ATOM 1603 C CA . ALA A 1 207 ? -14.831 1.984 6.883 1.00 92.88 207 ALA A CA 1
ATOM 1604 C C . ALA A 1 207 ? -15.611 1.113 7.882 1.00 92.88 207 ALA A C 1
ATOM 1606 O O . ALA A 1 207 ? -15.839 1.530 9.019 1.00 92.88 207 ALA A O 1
ATOM 1607 N N . GLY A 1 208 ? -15.962 -0.117 7.489 1.00 93.06 208 GLY A N 1
ATOM 1608 C CA . GLY A 1 208 ? -16.634 -1.074 8.372 1.00 93.06 208 GLY A CA 1
ATOM 1609 C C . GLY A 1 208 ? -15.766 -1.505 9.558 1.00 93.06 208 GLY A C 1
ATOM 1610 O O . GLY A 1 208 ? -16.228 -1.494 10.700 1.00 93.06 208 GLY A O 1
ATOM 1611 N N . ASP A 1 209 ? -14.497 -1.838 9.307 1.00 91.62 209 ASP A N 1
ATOM 1612 C CA . ASP A 1 209 ? -13.551 -2.224 10.360 1.00 91.62 209 ASP A CA 1
ATOM 1613 C C . ASP A 1 209 ? -13.296 -1.069 11.338 1.00 91.62 209 ASP A C 1
ATOM 1615 O O . ASP A 1 209 ? -13.330 -1.263 12.550 1.00 91.62 209 ASP A O 1
ATOM 1619 N N . TYR A 1 210 ? -13.129 0.157 10.839 1.00 90.94 210 TYR A N 1
ATOM 1620 C CA . TYR A 1 210 ? -12.945 1.334 11.683 1.00 90.94 210 TYR A CA 1
ATOM 1621 C C . TYR A 1 210 ? -14.170 1.635 12.546 1.00 90.94 210 TYR A C 1
ATOM 1623 O O . TYR A 1 210 ? -14.014 1.879 13.742 1.00 90.94 210 TYR A O 1
ATOM 1631 N N . ALA A 1 211 ? -15.382 1.561 11.986 1.00 90.69 211 ALA A N 1
ATOM 1632 C CA . ALA A 1 211 ? -16.614 1.742 12.753 1.00 90.69 211 ALA A CA 1
ATOM 1633 C C . ALA A 1 211 ? -16.732 0.706 13.884 1.00 90.69 211 ALA A C 1
ATOM 1635 O O . ALA A 1 211 ? -17.034 1.060 15.026 1.00 90.69 211 ALA A O 1
ATOM 1636 N N . TYR A 1 212 ? -16.416 -0.562 13.598 1.00 90.31 212 TYR A N 1
ATOM 1637 C CA . TYR A 1 212 ? -16.393 -1.621 14.607 1.00 90.31 212 TYR A CA 1
ATOM 1638 C C . TYR A 1 212 ? -15.345 -1.363 15.698 1.00 90.31 212 TYR A C 1
ATOM 1640 O O . TYR A 1 212 ? -15.639 -1.507 16.886 1.00 90.31 212 TYR A O 1
ATOM 1648 N N . GLN A 1 213 ? -14.131 -0.958 15.318 1.00 88.94 213 GLN A N 1
ATOM 1649 C CA . GLN A 1 213 ? -13.058 -0.669 16.271 1.00 88.94 213 GLN A CA 1
ATOM 1650 C C . GLN A 1 213 ? -13.357 0.566 17.120 1.00 88.94 213 GLN A C 1
ATOM 1652 O O . GLN A 1 213 ? -13.012 0.573 18.299 1.00 88.94 213 GLN A O 1
ATOM 1657 N N . MET A 1 214 ? -14.018 1.583 16.561 1.00 87.19 214 MET A N 1
ATOM 1658 C CA . MET A 1 214 ? -14.460 2.758 17.312 1.00 87.19 214 MET A CA 1
ATOM 1659 C C . MET A 1 214 ? -15.491 2.366 18.371 1.00 87.19 214 MET A C 1
ATOM 1661 O O . MET A 1 214 ? -15.281 2.629 19.553 1.00 87.19 214 MET A O 1
ATOM 1665 N N . TRP A 1 215 ? -16.539 1.642 17.967 1.00 88.62 215 TRP A N 1
ATOM 1666 C CA . TRP A 1 215 ? -17.566 1.145 18.885 1.00 88.62 215 TRP A CA 1
ATOM 1667 C C . TRP A 1 215 ? -16.977 0.258 19.987 1.00 88.62 215 TRP A C 1
ATOM 1669 O O . TRP A 1 215 ? -17.300 0.395 21.167 1.00 88.62 215 TRP A O 1
ATOM 1679 N N . LYS A 1 216 ? -16.064 -0.646 19.618 1.00 87.31 216 LYS A N 1
ATOM 1680 C CA . LYS A 1 216 ? -15.378 -1.509 20.578 1.00 87.31 216 LYS A CA 1
ATOM 1681 C C . LYS A 1 216 ? -14.513 -0.702 21.545 1.00 87.31 216 LYS A C 1
ATOM 1683 O O . LYS A 1 216 ? -14.530 -0.983 22.738 1.00 87.31 216 LYS A O 1
ATOM 1688 N N . ASN A 1 217 ? -13.778 0.292 21.049 1.00 86.81 217 ASN A N 1
ATOM 1689 C CA . ASN A 1 217 ? -12.934 1.142 21.879 1.00 86.81 217 ASN A CA 1
ATOM 1690 C C . ASN A 1 217 ? -13.763 1.955 22.881 1.00 86.81 217 ASN A C 1
ATOM 1692 O O . ASN A 1 217 ? -13.385 2.030 24.046 1.00 86.81 217 ASN A O 1
ATOM 1696 N N . GLU A 1 218 ? -14.905 2.510 22.470 1.00 86.19 218 GLU A N 1
ATOM 1697 C CA . GLU A 1 218 ? -15.845 3.176 23.383 1.00 86.19 218 GLU A CA 1
ATOM 1698 C C . GLU A 1 218 ? -16.341 2.216 24.466 1.00 86.19 218 GLU A C 1
ATOM 1700 O O . GLU A 1 218 ? -16.276 2.533 25.655 1.00 86.19 218 GLU A O 1
ATOM 1705 N N . ARG A 1 219 ? -16.746 1.004 24.071 1.00 84.81 219 ARG A N 1
ATOM 1706 C CA . ARG A 1 219 ? -17.245 -0.011 25.003 1.00 84.81 219 ARG A CA 1
ATOM 1707 C C . ARG A 1 219 ? -16.176 -0.477 25.996 1.00 84.81 219 ARG A C 1
ATOM 1709 O O . ARG A 1 219 ? -16.458 -0.615 27.183 1.00 84.81 219 ARG A O 1
ATOM 1716 N N . ASP A 1 220 ? -14.946 -0.680 25.534 1.00 84.06 220 ASP A N 1
ATOM 1717 C CA . ASP A 1 220 ? -13.810 -1.063 26.380 1.00 84.06 220 ASP A CA 1
ATOM 1718 C C . ASP A 1 220 ? -13.370 0.092 27.308 1.00 84.06 220 ASP A C 1
ATOM 1720 O O . ASP A 1 220 ? -12.817 -0.150 28.389 1.00 84.06 220 ASP A O 1
ATOM 1724 N N . SER A 1 221 ? -13.658 1.342 26.923 1.00 84.00 221 SER A N 1
ATOM 1725 C CA . SER A 1 221 ? -13.349 2.544 27.706 1.00 84.00 221 SER A CA 1
ATOM 1726 C C . SER A 1 221 ? -14.328 2.796 28.856 1.00 84.00 221 SER A C 1
ATOM 1728 O O . SER A 1 221 ? -13.948 3.495 29.794 1.00 84.00 221 SER A O 1
ATOM 1730 N N . MET A 1 222 ? -15.533 2.212 28.841 1.00 86.69 222 MET A N 1
ATOM 1731 C CA . MET A 1 222 ? -16.544 2.396 29.895 1.00 86.69 222 MET A CA 1
ATOM 1732 C C . MET A 1 222 ? -16.042 1.993 31.285 1.00 86.69 222 MET A C 1
ATOM 1734 O O . MET A 1 222 ? -15.201 1.099 31.438 1.00 86.69 222 MET A O 1
ATOM 1738 N N . MET A 1 223 ? -16.577 2.652 32.307 1.00 85.00 223 MET A N 1
ATOM 1739 C CA . MET A 1 223 ? -16.164 2.505 33.701 1.00 85.00 223 MET A CA 1
ATOM 1740 C C . MET A 1 223 ? -17.244 1.824 34.537 1.00 85.00 223 MET A C 1
ATOM 1742 O O . MET A 1 223 ? -18.423 1.816 34.174 1.00 85.00 223 MET A O 1
ATOM 1746 N N . THR A 1 224 ? -16.849 1.248 35.667 1.00 84.88 224 THR A N 1
ATOM 1747 C CA . THR A 1 224 ? -17.807 0.840 36.704 1.00 84.88 224 THR A CA 1
ATOM 1748 C C . THR A 1 224 ? -18.175 2.038 37.582 1.00 84.88 224 THR A C 1
ATOM 1750 O O . THR A 1 224 ? -17.425 3.009 37.677 1.00 84.88 224 THR A O 1
ATOM 1753 N N . TYR A 1 225 ? -19.310 1.964 38.280 1.00 77.62 225 TYR A N 1
ATOM 1754 C CA . TYR A 1 225 ? -19.744 3.018 39.207 1.00 77.62 225 TYR A CA 1
ATOM 1755 C C . TYR A 1 225 ? -18.707 3.322 40.309 1.00 77.62 225 TYR A C 1
ATOM 1757 O O . TYR A 1 225 ? -18.591 4.457 40.764 1.00 77.62 225 TYR A O 1
ATOM 1765 N N . GLN A 1 226 ? -17.920 2.321 40.721 1.00 76.50 226 GLN A N 1
ATOM 1766 C CA . GLN A 1 226 ? -16.849 2.486 41.709 1.00 76.50 226 GLN A CA 1
ATOM 1767 C C . GLN A 1 226 ? -15.616 3.210 41.152 1.00 76.50 226 GLN A C 1
ATOM 1769 O O . GLN A 1 226 ? -14.943 3.898 41.903 1.00 76.50 226 GLN A O 1
ATOM 1774 N N . GLU A 1 227 ? -15.323 3.080 39.855 1.00 75.44 227 GLU A N 1
ATOM 1775 C CA . GLU A 1 227 ? -14.180 3.744 39.204 1.00 75.44 227 GLU A CA 1
ATOM 1776 C C . GLU A 1 227 ? -14.421 5.247 38.959 1.00 75.44 227 GLU A C 1
ATOM 1778 O O . GLU A 1 227 ? -13.472 5.993 38.725 1.00 75.44 227 GLU A O 1
ATOM 1783 N N . VAL A 1 228 ? -15.683 5.690 38.977 1.00 76.94 228 VAL A N 1
ATOM 1784 C CA . VAL A 1 228 ? -16.078 7.099 38.787 1.00 76.94 228 VAL A CA 1
ATOM 1785 C C . VAL A 1 228 ? -15.945 7.916 40.079 1.00 76.94 228 VAL A C 1
ATOM 1787 O O . VAL A 1 228 ? -15.768 9.133 40.007 1.00 76.94 228 VAL A O 1
ATOM 1790 N N . LYS A 1 229 ? -16.090 7.267 41.239 1.00 70.25 229 LYS A N 1
ATOM 1791 C CA . LYS A 1 229 ? -16.248 7.904 42.552 1.00 70.25 229 LYS A CA 1
ATOM 1792 C C . LYS A 1 229 ? -14.912 8.102 43.260 1.00 70.25 229 LYS A C 1
ATOM 1794 O O . LYS A 1 229 ? -14.759 9.177 43.880 1.00 70.25 229 LYS A O 1
#

Foldseek 3Di:
DDCDPVNFAQDAFFDPVLVVVCLLLVNFQAFPLLLVLQLLVLLLVLCVVCVVVLVVLVVVLVCVCVVCVVPDDPDPVCVVVNVVSVCVSCCSNVVSSVVSNVVSNCCSVCVRSVVDDHVNNVDDDVVVVDVVVVVCCCPDPVVVVVVVLVVVLVVLLCVLCVVLVVCVVPDCVVVDDDDPVVVVVNVVVSVSSSSVSNSVSSVVSRVVSSVVSNVVSRSVSGGGPVVVD

InterPro domains:
  IPR006135 Type III secretion system substrate exporter [PF01312] (8-229)
  IPR006135 Type III secretion system substrate exporter [PR00950] (11-33)
  IPR006135 Type III secretion system substrate exporter [PR00950] (209-227)
  IPR006135 Type III secretion system substrate exporter [PTHR30531] (5-229)

Sequence (229 aa):
MAESESGQEKTEMPTPKRLQELMESGQFAKSPEIQTVFLIGMGLLALTMMMPTIMSTFRIYMASIFSQLATLQVTSDGFPHLFANFINMAGTCLLPIMIGAFLAALFGAGLQSRFQFTPKAIEPKFSKLNPIKGFKNIFSSQSVAKLLVALTKFIVLFGFTWPVIRDVMDDPMFSSSTDFYYILYFMADTAQSVTLRVLAGMVLIAAGDYAYQMWKNERDSMMTYQEVK

pLDDT: mean 85.88, std 10.78, range [34.28, 96.94]